Protein AF-A0A2I0TLY6-F1 (afdb_monomer_lite)

Organism: NCBI:txid1758121

Structure (mmCIF, N/CA/C/O backbone):
data_AF-A0A2I0TLY6-F1
#
_entry.id   AF-A0A2I0TLY6-F1
#
loop_
_atom_site.group_PDB
_atom_site.id
_atom_site.type_symbol
_atom_site.label_atom_id
_atom_site.label_alt_id
_atom_site.label_comp_id
_atom_site.label_asym_id
_atom_site.label_entity_id
_atom_site.label_seq_id
_atom_site.pdbx_PDB_ins_code
_atom_site.Cartn_x
_atom_site.Cartn_y
_atom_site.Cartn_z
_atom_site.occupancy
_atom_site.B_iso_or_equiv
_atom_site.auth_seq_id
_atom_site.auth_comp_id
_atom_site.auth_asym_id
_atom_site.auth_atom_id
_atom_site.pdbx_PDB_model_num
ATOM 1 N N . MET A 1 1 ? -3.906 -12.932 -15.734 1.00 25.19 1 MET A N 1
ATOM 2 C CA . MET A 1 1 ? -3.020 -13.910 -15.072 1.00 25.19 1 MET A CA 1
ATOM 3 C C . MET A 1 1 ? -2.108 -14.457 -16.145 1.00 25.19 1 MET A C 1
ATOM 5 O O . MET A 1 1 ? -2.622 -15.084 -17.061 1.00 25.19 1 MET A O 1
ATOM 9 N N . VAL A 1 2 ? -0.814 -14.147 -16.081 1.00 23.55 2 VAL A N 1
ATOM 10 C CA . VAL A 1 2 ? 0.202 -14.685 -16.994 1.00 23.55 2 VAL A CA 1
ATOM 11 C C . VAL A 1 2 ? 1.411 -15.055 -16.158 1.00 23.55 2 VAL A C 1
ATOM 13 O O . VAL A 1 2 ? 1.939 -14.228 -15.420 1.00 23.55 2 VAL A O 1
ATOM 16 N N . LEU A 1 3 ? 1.760 -16.335 -16.232 1.00 21.44 3 LEU A N 1
ATOM 17 C CA . LEU A 1 3 ? 2.986 -16.911 -15.708 1.00 21.44 3 LEU A CA 1
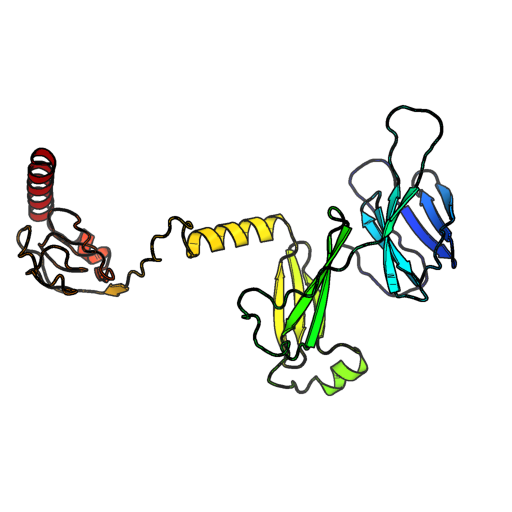ATOM 18 C C . LEU A 1 3 ? 4.148 -16.396 -16.562 1.00 21.44 3 LEU A C 1
ATOM 20 O O . LEU A 1 3 ? 4.177 -16.639 -17.765 1.00 21.44 3 LEU A O 1
ATOM 24 N N . PHE A 1 4 ? 5.088 -15.688 -15.942 1.00 26.31 4 PHE A N 1
ATOM 25 C CA . PHE A 1 4 ? 6.388 -15.406 -16.540 1.00 26.31 4 PHE A CA 1
ATOM 26 C C . PHE A 1 4 ? 7.275 -16.625 -16.260 1.00 26.31 4 PHE A C 1
ATOM 28 O O . PHE A 1 4 ? 7.684 -16.846 -15.124 1.00 26.31 4 PHE A O 1
ATOM 35 N N . ALA A 1 5 ? 7.501 -17.455 -17.278 1.00 22.02 5 ALA A N 1
ATOM 36 C CA . ALA A 1 5 ? 8.549 -18.466 -17.272 1.00 22.02 5 ALA A CA 1
ATOM 37 C C . ALA A 1 5 ? 9.662 -17.982 -18.206 1.00 22.02 5 ALA A C 1
ATOM 39 O O . ALA A 1 5 ? 9.400 -17.679 -19.370 1.00 22.02 5 ALA A O 1
ATOM 40 N N . ASP A 1 6 ? 10.882 -17.898 -17.680 1.00 28.22 6 ASP A N 1
ATOM 41 C CA . ASP A 1 6 ? 12.103 -17.622 -18.434 1.00 28.22 6 ASP A CA 1
ATOM 42 C C . ASP A 1 6 ? 12.336 -18.713 -19.487 1.00 28.22 6 ASP A C 1
ATOM 44 O O . ASP A 1 6 ? 12.930 -19.751 -19.211 1.00 28.22 6 ASP A O 1
ATOM 48 N N . PHE A 1 7 ? 11.864 -18.482 -20.710 1.00 22.09 7 PHE A N 1
ATOM 49 C CA . PHE A 1 7 ? 12.329 -19.165 -21.914 1.00 22.09 7 PHE A CA 1
ATOM 50 C C . PHE A 1 7 ? 12.247 -18.190 -23.097 1.00 22.09 7 PHE A C 1
ATOM 52 O O . PHE A 1 7 ? 11.168 -17.765 -23.488 1.00 22.09 7 PHE A O 1
ATOM 59 N N . CYS A 1 8 ? 13.412 -17.827 -23.644 1.00 28.22 8 CYS A N 1
ATOM 60 C CA . CYS A 1 8 ? 13.634 -17.212 -24.960 1.00 28.22 8 CYS A CA 1
ATOM 61 C C . CYS A 1 8 ? 12.464 -16.421 -25.601 1.00 28.22 8 CYS A C 1
ATOM 63 O O . CYS A 1 8 ? 11.659 -16.956 -26.358 1.00 28.22 8 CYS A O 1
ATOM 65 N N . SER A 1 9 ? 12.509 -15.096 -25.435 1.00 35.97 9 SER A N 1
ATOM 66 C CA . SER A 1 9 ? 12.225 -14.079 -26.470 1.00 35.97 9 SER A CA 1
ATOM 67 C C . SER A 1 9 ? 10.848 -14.019 -27.158 1.00 35.97 9 SER A C 1
ATOM 69 O O . SER A 1 9 ? 10.736 -13.285 -28.141 1.00 35.97 9 SER A O 1
ATOM 71 N N . TYR A 1 10 ? 9.809 -14.705 -26.679 1.00 35.56 10 TYR A N 1
ATOM 72 C CA . TYR A 1 10 ? 8.446 -14.551 -27.207 1.00 35.56 10 TYR A CA 1
ATOM 73 C C . TYR A 1 10 ? 7.421 -14.415 -26.079 1.00 35.56 10 TYR A C 1
ATOM 75 O O . TYR A 1 10 ? 7.045 -15.388 -25.432 1.00 35.56 10 TYR A O 1
ATOM 83 N N . TRP A 1 11 ? 6.926 -13.193 -25.877 1.00 44.28 11 TRP A N 1
ATOM 84 C CA . TRP A 1 11 ? 5.754 -12.928 -25.045 1.00 44.28 11 TRP A CA 1
ATOM 85 C C . TRP A 1 11 ? 4.499 -13.110 -25.902 1.00 44.28 11 TRP A C 1
ATOM 87 O O . TRP A 1 11 ? 4.276 -12.332 -26.824 1.00 44.28 11 TRP A O 1
ATOM 97 N N . MET A 1 12 ? 3.686 -14.130 -25.628 1.00 35.72 12 MET A N 1
ATOM 98 C CA . MET A 1 12 ? 2.367 -14.295 -26.249 1.00 35.72 12 MET A CA 1
ATOM 99 C C . MET A 1 12 ? 1.302 -14.100 -25.169 1.00 35.72 12 MET A C 1
ATOM 101 O O . MET A 1 12 ? 1.245 -14.870 -24.210 1.00 35.72 12 MET A O 1
ATOM 105 N N . LEU A 1 13 ? 0.466 -13.067 -25.304 1.00 42.03 13 LEU A N 1
ATOM 106 C CA . LEU A 1 13 ? -0.612 -12.777 -24.359 1.00 42.03 13 LEU A CA 1
ATOM 107 C C . LEU A 1 13 ? -1.966 -12.728 -25.068 1.00 42.03 13 LEU A C 1
ATOM 109 O O . LEU A 1 13 ? -2.168 -11.964 -26.005 1.00 42.03 13 LEU A O 1
ATOM 113 N N . ARG A 1 14 ? -2.911 -13.537 -24.582 1.00 33.66 14 ARG A N 1
ATOM 114 C CA . ARG A 1 14 ? -4.327 -13.484 -24.962 1.00 33.66 14 ARG A CA 1
ATOM 115 C C . ARG A 1 14 ? -4.994 -12.339 -24.183 1.00 33.66 14 ARG A C 1
ATOM 117 O O . ARG A 1 14 ? -5.185 -12.478 -22.974 1.00 33.66 14 ARG A O 1
ATOM 124 N N . SER A 1 15 ? -5.356 -11.240 -24.850 1.00 33.16 15 SER A N 1
ATOM 125 C CA . SER A 1 15 ? -6.365 -10.299 -24.334 1.00 33.16 15 SER A CA 1
ATOM 126 C C . SER A 1 15 ? -7.756 -10.799 -24.731 1.00 33.16 15 SER A C 1
ATOM 128 O O . SER A 1 15 ? -7.952 -11.280 -25.844 1.00 33.16 15 SER A O 1
ATOM 130 N N . LEU A 1 16 ? -8.704 -10.747 -23.793 1.00 29.34 16 LEU A N 1
ATOM 131 C CA . LEU A 1 16 ? -10.102 -11.164 -23.967 1.00 29.34 16 LEU A CA 1
ATOM 132 C C . LEU A 1 16 ? -11.069 -9.970 -23.890 1.00 29.34 16 LEU A C 1
ATOM 134 O O . LEU A 1 16 ? -12.249 -10.155 -23.614 1.00 29.34 16 LEU A O 1
ATOM 138 N N . LEU A 1 17 ? -10.579 -8.751 -24.116 1.00 27.64 17 LEU A N 1
ATOM 139 C CA . LEU A 1 17 ? -11.392 -7.541 -24.215 1.00 27.64 17 LEU A CA 1
ATOM 140 C C . LEU A 1 17 ? -10.732 -6.582 -25.209 1.00 27.64 17 LEU A C 1
ATOM 142 O O . LEU A 1 17 ? -9.575 -6.226 -25.008 1.00 27.64 17 LEU A O 1
ATOM 146 N N . GLY A 1 18 ? -11.490 -6.159 -26.221 1.00 32.59 18 GLY A N 1
ATOM 147 C CA . GLY A 1 18 ? -11.119 -5.079 -27.135 1.00 32.59 18 GLY A CA 1
ATOM 148 C C . GLY A 1 18 ? -10.416 -5.560 -28.397 1.00 32.59 18 GLY A C 1
ATOM 149 O O . GLY A 1 18 ? -9.425 -6.279 -28.340 1.00 32.59 18 GLY A O 1
ATOM 150 N N . GLU A 1 19 ? -10.986 -5.197 -29.538 1.00 41.34 19 GLU A N 1
ATOM 151 C CA . GLU A 1 19 ? -10.378 -5.349 -30.852 1.00 41.34 19 GLU A CA 1
ATOM 152 C C . GLU A 1 19 ? -9.100 -4.497 -30.923 1.00 41.34 19 GLU A C 1
ATOM 154 O O . GLU A 1 19 ? -9.080 -3.386 -30.401 1.00 41.34 19 GLU A O 1
ATOM 159 N N . HIS A 1 20 ? -8.087 -5.035 -31.609 1.00 41.66 20 HIS A N 1
ATOM 160 C CA . HIS A 1 20 ? -6.748 -4.486 -31.868 1.00 41.66 20 HIS A CA 1
ATOM 161 C C . HIS A 1 20 ? -5.666 -4.829 -30.819 1.00 41.66 20 HIS A C 1
ATOM 163 O O . HIS A 1 20 ? -5.788 -4.583 -29.630 1.00 41.66 20 HIS A O 1
ATOM 169 N N . LEU A 1 21 ? -4.562 -5.415 -31.304 1.00 42.41 21 LEU A N 1
ATOM 170 C CA . LEU A 1 21 ? -3.285 -5.633 -30.603 1.00 42.41 21 LEU A CA 1
ATOM 171 C C . LEU A 1 21 ? -3.205 -6.782 -29.576 1.00 42.41 21 LEU A C 1
ATOM 173 O O . LEU A 1 21 ? -2.838 -6.623 -28.411 1.00 42.41 21 LEU A O 1
ATOM 177 N N . GLY A 1 22 ? -3.346 -8.015 -30.069 1.00 44.06 22 GLY A N 1
ATOM 178 C CA . GLY A 1 22 ? -2.571 -9.130 -29.513 1.00 44.06 22 GLY A CA 1
ATOM 179 C C . GLY A 1 22 ? -1.108 -8.994 -29.946 1.00 44.06 22 GLY A C 1
ATOM 180 O O . GLY A 1 22 ? -0.759 -9.457 -31.025 1.00 44.06 22 GLY A O 1
ATOM 181 N N . GLY A 1 23 ? -0.272 -8.310 -29.159 1.00 51.69 23 GLY A N 1
ATOM 182 C CA . GLY A 1 23 ? 1.110 -7.978 -29.528 1.00 51.69 23 GLY A CA 1
ATOM 183 C C . GLY A 1 23 ? 2.163 -8.948 -28.979 1.00 51.69 23 GLY A C 1
ATOM 184 O O . GLY A 1 23 ? 2.273 -9.080 -27.761 1.00 51.69 23 GLY A O 1
ATOM 185 N N . ALA A 1 24 ? 2.991 -9.569 -29.830 1.00 51.28 24 ALA A N 1
ATOM 186 C CA . ALA A 1 24 ? 4.242 -10.208 -29.386 1.00 51.28 24 ALA A CA 1
ATOM 187 C C . ALA A 1 24 ? 5.433 -9.282 -29.664 1.00 51.28 24 ALA A C 1
ATOM 189 O O . ALA A 1 24 ? 5.608 -8.822 -30.791 1.00 51.28 24 ALA A O 1
ATOM 190 N N . ALA A 1 25 ? 6.248 -9.001 -28.644 1.00 58.34 25 ALA A N 1
ATOM 191 C CA . ALA A 1 25 ? 7.367 -8.069 -28.739 1.00 58.34 25 ALA A CA 1
ATOM 192 C C . ALA A 1 25 ? 8.722 -8.790 -28.655 1.00 58.34 25 ALA A C 1
ATOM 194 O O . ALA A 1 25 ? 8.956 -9.555 -27.717 1.00 58.34 25 ALA A O 1
ATOM 195 N N . ARG A 1 26 ? 9.625 -8.524 -29.609 1.00 65.00 26 ARG A N 1
ATOM 196 C CA . ARG A 1 26 ? 11.014 -9.009 -29.591 1.00 65.00 26 ARG A CA 1
ATOM 197 C C . ARG A 1 26 ? 11.997 -7.847 -29.606 1.00 65.00 26 ARG A C 1
ATOM 199 O O . ARG A 1 26 ? 11.934 -6.966 -30.460 1.00 65.00 26 ARG A O 1
ATOM 206 N N . GLU A 1 27 ? 12.948 -7.904 -28.688 1.00 66.25 27 GLU A N 1
ATOM 207 C CA . GLU A 1 27 ? 14.044 -6.952 -28.578 1.00 66.25 27 GLU A CA 1
ATOM 208 C C . GLU A 1 27 ? 15.208 -7.312 -29.514 1.00 66.25 27 GLU A C 1
ATOM 210 O O . GLU A 1 27 ? 15.633 -8.469 -29.606 1.00 66.25 27 GLU A O 1
ATOM 215 N N . ARG A 1 28 ? 15.760 -6.304 -30.196 1.00 66.75 28 ARG A N 1
ATOM 216 C CA . ARG A 1 28 ? 17.011 -6.403 -30.957 1.00 66.75 28 ARG A CA 1
ATOM 217 C C . ARG A 1 28 ? 17.816 -5.126 -30.749 1.00 66.75 28 ARG A C 1
ATOM 219 O O . ARG A 1 28 ? 17.494 -4.151 -31.407 1.00 66.75 28 ARG A O 1
ATOM 226 N N . ARG A 1 29 ? 18.855 -5.133 -29.898 1.00 76.50 29 ARG A N 1
ATOM 227 C CA . ARG A 1 29 ? 19.755 -3.991 -29.586 1.00 76.50 29 ARG A CA 1
ATOM 228 C C . ARG A 1 29 ? 19.049 -2.625 -29.573 1.00 76.50 29 ARG A C 1
ATOM 230 O O . ARG A 1 29 ? 18.641 -2.197 -28.515 1.00 76.50 29 ARG A O 1
ATOM 237 N N . ASN A 1 30 ? 18.860 -1.967 -30.713 1.00 85.12 30 ASN A N 1
ATOM 238 C CA . ASN A 1 30 ? 18.223 -0.655 -30.862 1.00 85.12 30 ASN A CA 1
ATOM 239 C C . ASN A 1 30 ? 16.827 -0.667 -31.526 1.00 85.12 30 ASN A C 1
ATOM 241 O O . ASN A 1 30 ? 16.404 0.329 -32.108 1.00 85.12 30 ASN A O 1
ATOM 245 N N . SER A 1 31 ? 16.119 -1.792 -31.531 1.00 81.75 31 SER A N 1
ATOM 246 C CA . SER A 1 31 ? 14.831 -1.934 -32.212 1.00 81.75 31 SER A CA 1
ATOM 247 C C . SER A 1 31 ? 13.882 -2.846 -31.447 1.00 81.75 31 SER A C 1
ATOM 249 O O . SER A 1 31 ? 14.297 -3.828 -30.821 1.00 81.75 31 SER A O 1
ATOM 251 N N . LEU A 1 32 ? 12.599 -2.509 -31.527 1.00 83.44 32 LEU A N 1
ATOM 252 C CA . LEU A 1 32 ? 11.494 -3.286 -30.992 1.00 83.44 32 LEU A CA 1
ATOM 253 C C . LEU A 1 32 ? 10.656 -3.817 -32.151 1.00 83.44 32 LEU A C 1
ATOM 255 O O . LEU A 1 32 ? 10.132 -3.044 -32.948 1.00 83.44 32 LEU A O 1
ATOM 259 N N . ILE A 1 33 ? 10.526 -5.135 -32.245 1.00 79.81 33 ILE A N 1
ATOM 260 C CA . ILE A 1 33 ? 9.662 -5.781 -33.234 1.00 79.81 33 ILE A CA 1
ATOM 261 C C . ILE A 1 33 ? 8.338 -6.094 -32.549 1.00 79.81 33 ILE A C 1
ATOM 263 O O . ILE A 1 33 ? 8.341 -6.836 -31.571 1.00 79.81 33 ILE A O 1
ATOM 267 N N . VAL A 1 34 ? 7.237 -5.548 -33.058 1.00 77.56 34 VAL A N 1
ATOM 268 C CA . VAL A 1 34 ? 5.871 -5.777 -32.575 1.00 77.56 34 VAL A CA 1
ATOM 269 C C . VAL A 1 34 ? 5.113 -6.576 -33.628 1.00 77.56 34 VAL A C 1
ATOM 271 O O . VAL A 1 34 ? 4.984 -6.139 -34.768 1.00 77.56 34 VAL A O 1
ATOM 274 N N . LEU A 1 35 ? 4.633 -7.759 -33.261 1.00 70.88 35 LEU A N 1
ATOM 275 C CA . LEU A 1 35 ? 3.770 -8.593 -34.094 1.00 70.88 35 LEU A CA 1
ATOM 276 C C . LEU A 1 35 ? 2.311 -8.302 -33.755 1.00 70.88 35 LEU A C 1
ATOM 278 O O . LEU A 1 35 ? 1.907 -8.577 -32.629 1.00 70.88 35 LEU A O 1
ATOM 282 N N . ASP A 1 36 ? 1.534 -7.828 -34.722 1.00 69.31 36 ASP A N 1
ATOM 283 C CA . ASP A 1 36 ? 0.078 -7.866 -34.666 1.00 69.31 36 ASP A CA 1
ATOM 284 C C . ASP A 1 36 ? -0.390 -9.289 -34.993 1.00 69.31 36 ASP A C 1
ATOM 286 O O . ASP A 1 36 ? -0.300 -9.758 -36.130 1.00 69.31 36 ASP A O 1
ATOM 290 N N . VAL A 1 37 ? -0.848 -10.015 -33.974 1.00 65.88 37 VAL A N 1
ATOM 291 C CA . VAL A 1 37 ? -1.312 -11.400 -34.130 1.00 65.88 37 VAL A CA 1
ATOM 292 C C . VAL A 1 37 ? -2.671 -11.479 -34.840 1.00 65.88 37 VAL A C 1
ATOM 294 O O . VAL A 1 37 ? -2.980 -12.524 -35.410 1.00 65.88 37 VAL A O 1
ATOM 297 N N . LEU A 1 38 ? -3.479 -10.414 -34.825 1.00 65.19 38 LEU A N 1
ATOM 298 C CA . LEU A 1 38 ? -4.786 -10.392 -35.488 1.00 65.19 38 LEU A CA 1
ATOM 299 C C . LEU A 1 38 ? -4.629 -10.194 -36.997 1.00 65.19 38 LEU A C 1
ATOM 301 O O . LEU A 1 38 ? -5.265 -10.899 -37.777 1.00 65.19 38 LEU A O 1
ATOM 305 N N . GLU A 1 39 ? -3.750 -9.277 -37.399 1.00 69.62 39 GLU A N 1
ATOM 306 C CA . GLU A 1 39 ? -3.489 -8.975 -38.812 1.00 69.62 39 GLU A CA 1
ATOM 307 C C . GLU A 1 39 ? -2.361 -9.823 -39.416 1.00 69.62 39 GLU A C 1
ATOM 309 O O . GLU A 1 39 ? -2.174 -9.851 -40.633 1.00 69.62 39 GLU A O 1
ATOM 314 N N . GLY A 1 40 ? -1.588 -10.521 -38.578 1.00 72.44 40 GLY A N 1
ATOM 315 C CA . GLY A 1 40 ? -0.419 -11.291 -39.002 1.00 72.44 40 GLY A CA 1
ATOM 316 C C . GLY A 1 40 ? 0.737 -10.418 -39.502 1.00 72.44 40 GLY A C 1
ATOM 317 O O . GLY A 1 40 ? 1.607 -10.913 -40.221 1.00 72.44 40 GLY A O 1
ATOM 318 N N . GLN A 1 41 ? 0.755 -9.130 -39.147 1.00 71.56 41 GLN A N 1
ATOM 319 C CA . GLN A 1 41 ? 1.770 -8.170 -39.581 1.00 71.56 41 GLN A CA 1
ATOM 320 C C . GLN A 1 41 ? 2.823 -7.925 -38.502 1.00 71.56 41 GLN A C 1
ATOM 322 O O . GLN A 1 41 ? 2.542 -7.935 -37.308 1.00 71.56 41 GLN A O 1
ATOM 327 N N . THR A 1 42 ? 4.061 -7.665 -38.919 1.00 73.19 42 THR A N 1
ATOM 328 C CA . THR A 1 42 ? 5.146 -7.274 -38.012 1.00 73.19 42 THR A CA 1
ATOM 329 C C . THR A 1 42 ? 5.584 -5.847 -38.286 1.00 73.19 42 THR A C 1
ATOM 331 O O . THR A 1 42 ? 6.016 -5.536 -39.396 1.00 73.19 42 THR A O 1
ATOM 334 N N . HIS A 1 43 ? 5.585 -5.017 -37.253 1.00 74.81 43 HIS A N 1
ATOM 335 C CA . HIS A 1 43 ? 6.118 -3.663 -37.284 1.00 74.81 43 HIS A CA 1
ATOM 336 C C . HIS A 1 43 ? 7.464 -3.623 -36.563 1.00 74.81 43 HIS A C 1
ATOM 338 O O . HIS A 1 43 ? 7.641 -4.237 -35.513 1.00 74.81 43 HIS A O 1
ATOM 344 N N . THR A 1 44 ? 8.430 -2.898 -37.122 1.00 80.94 44 THR A N 1
ATOM 345 C CA . THR A 1 44 ? 9.721 -2.658 -36.468 1.00 80.94 44 THR A CA 1
ATOM 346 C C . THR A 1 44 ? 9.810 -1.193 -36.078 1.00 80.94 44 THR A C 1
ATOM 348 O O . THR A 1 44 ? 9.730 -0.315 -36.931 1.00 80.94 44 THR A O 1
ATOM 351 N N . ILE A 1 45 ? 9.992 -0.939 -34.787 1.00 83.12 45 ILE A N 1
ATOM 352 C CA . ILE A 1 45 ? 10.174 0.391 -34.218 1.00 83.12 45 ILE A CA 1
ATOM 353 C C . ILE A 1 45 ? 11.664 0.564 -33.934 1.00 83.12 45 ILE A C 1
ATOM 355 O O . ILE A 1 45 ? 12.226 -0.115 -33.072 1.00 83.12 45 ILE A O 1
ATOM 359 N N . SER A 1 46 ? 12.310 1.469 -34.664 1.00 85.12 46 SER A N 1
ATOM 360 C CA . SER A 1 46 ? 13.694 1.868 -34.396 1.00 85.12 46 SER A CA 1
ATOM 361 C C . SER A 1 46 ? 13.741 2.798 -33.188 1.00 85.12 46 SER A C 1
ATOM 363 O O . SER A 1 46 ? 12.976 3.758 -33.110 1.00 85.12 46 SER A O 1
ATOM 365 N N . LEU A 1 47 ? 14.646 2.527 -32.252 1.00 88.00 47 LEU A N 1
ATOM 366 C CA . LEU A 1 47 ? 14.778 3.266 -31.003 1.00 88.00 47 LEU A CA 1
ATOM 367 C C . LEU A 1 47 ? 16.143 3.965 -30.926 1.00 88.00 47 LEU A C 1
ATOM 369 O O . LEU A 1 47 ? 17.145 3.421 -31.393 1.00 88.00 47 LEU A O 1
ATOM 373 N N . PRO A 1 48 ? 16.210 5.152 -30.299 1.00 89.69 48 PRO A N 1
ATOM 374 C CA . PRO A 1 48 ? 17.466 5.873 -30.093 1.00 89.69 48 PRO A CA 1
ATOM 375 C C . PRO A 1 48 ? 18.320 5.294 -28.951 1.00 89.69 48 PRO A C 1
ATOM 377 O O . PRO A 1 48 ? 19.378 5.840 -28.657 1.00 89.69 48 PRO A O 1
ATOM 380 N N . ILE A 1 49 ? 17.860 4.224 -28.296 1.00 88.75 49 ILE A N 1
ATOM 381 C CA . ILE A 1 49 ? 18.497 3.595 -27.133 1.00 88.75 49 ILE A CA 1
ATOM 382 C C . ILE A 1 49 ? 18.786 2.121 -27.408 1.00 88.75 49 ILE A C 1
ATOM 384 O O . ILE A 1 49 ? 18.063 1.472 -28.168 1.00 88.75 49 ILE A O 1
ATOM 388 N N . ASN A 1 50 ? 19.812 1.585 -26.746 1.00 89.62 50 ASN A N 1
ATOM 389 C CA . ASN A 1 50 ? 20.076 0.150 -26.737 1.00 89.62 50 ASN A CA 1
ATOM 390 C C . ASN A 1 50 ? 19.302 -0.504 -25.595 1.00 89.62 50 ASN A C 1
ATOM 392 O O . ASN A 1 50 ? 19.556 -0.228 -24.427 1.00 89.62 50 ASN A O 1
ATOM 396 N N . LEU A 1 51 ? 18.368 -1.373 -25.937 1.00 87.69 51 LEU A N 1
ATOM 397 C CA . LEU A 1 51 ? 17.539 -2.107 -25.004 1.00 87.69 51 LEU A CA 1
ATOM 398 C C . LEU A 1 51 ? 18.346 -3.176 -24.251 1.00 87.69 51 LEU A C 1
ATOM 400 O O . LEU A 1 51 ? 19.306 -3.751 -24.773 1.00 87.69 51 LEU A O 1
ATOM 404 N N . LYS A 1 52 ? 17.949 -3.360 -22.992 1.00 87.62 52 LYS A N 1
ATOM 405 C CA . LYS A 1 52 ? 18.295 -4.467 -22.093 1.00 87.62 52 LYS A CA 1
ATOM 406 C C . LYS A 1 52 ? 17.116 -5.417 -21.915 1.00 87.62 52 LYS A C 1
ATOM 408 O O . LYS A 1 52 ? 17.293 -6.626 -21.783 1.00 87.62 52 LYS A O 1
ATOM 413 N N . SER A 1 53 ? 15.939 -4.819 -21.734 1.00 86.88 53 SER A N 1
ATOM 414 C CA . SER A 1 53 ? 14.679 -5.506 -21.503 1.00 86.88 53 SER A CA 1
ATOM 415 C C . SER A 1 53 ? 13.496 -4.614 -21.873 1.00 86.88 53 SER A C 1
ATOM 417 O O . SER A 1 53 ? 13.578 -3.379 -21.873 1.00 86.88 53 SER A O 1
ATOM 419 N N . VAL A 1 54 ? 12.374 -5.266 -22.176 1.00 85.69 54 VAL A N 1
ATOM 420 C CA . VAL A 1 54 ? 11.112 -4.637 -22.572 1.00 85.69 54 VAL A CA 1
ATOM 421 C C . VAL A 1 54 ? 9.956 -5.312 -21.847 1.00 85.69 54 VAL A C 1
ATOM 423 O O . VAL A 1 54 ? 9.852 -6.538 -21.850 1.00 85.69 54 VAL A O 1
ATOM 426 N N . PHE A 1 55 ? 9.060 -4.510 -21.274 1.00 84.81 55 PHE A N 1
ATOM 427 C CA . PHE A 1 55 ? 7.858 -4.967 -20.583 1.00 84.81 55 PHE A CA 1
ATOM 428 C C . PHE A 1 55 ? 6.620 -4.315 -21.200 1.00 84.81 55 PHE A C 1
ATOM 430 O O . PHE A 1 55 ? 6.550 -3.094 -21.329 1.00 84.81 55 PHE A O 1
ATOM 437 N N . LEU A 1 56 ? 5.623 -5.121 -21.565 1.00 82.06 56 LEU A N 1
ATOM 438 C CA . LEU A 1 56 ? 4.311 -4.613 -21.960 1.00 82.06 56 LEU A CA 1
ATOM 439 C C . LEU A 1 56 ? 3.575 -4.142 -20.701 1.00 82.06 56 LEU A C 1
ATOM 441 O O . LEU A 1 56 ? 3.267 -4.952 -19.827 1.00 82.06 56 LEU A O 1
ATOM 445 N N . ALA A 1 57 ? 3.333 -2.839 -20.599 1.00 79.88 57 ALA A N 1
ATOM 446 C CA . ALA A 1 57 ? 2.757 -2.218 -19.410 1.00 79.88 57 ALA A CA 1
ATOM 447 C C . ALA A 1 57 ? 1.252 -1.938 -19.577 1.00 79.88 57 ALA A C 1
ATOM 449 O O . ALA A 1 57 ? 0.491 -2.027 -18.616 1.00 79.88 57 ALA A O 1
ATOM 450 N N . ALA A 1 58 ? 0.829 -1.637 -20.806 1.00 77.00 58 ALA A N 1
ATOM 451 C CA . ALA A 1 58 ? -0.560 -1.546 -21.245 1.00 77.00 58 ALA A CA 1
ATOM 452 C C . ALA A 1 58 ? -0.639 -1.886 -22.744 1.00 77.00 58 ALA A C 1
ATOM 454 O O . ALA A 1 58 ? 0.392 -2.105 -23.374 1.00 77.00 58 ALA A O 1
ATOM 455 N N . GLU A 1 59 ? -1.843 -1.911 -23.312 1.00 74.12 59 GLU A N 1
ATOM 456 C CA . GLU A 1 59 ? -2.089 -2.196 -24.737 1.00 74.12 59 GLU A CA 1
ATOM 457 C C . GLU A 1 59 ? -1.247 -1.317 -25.681 1.00 74.12 59 GLU A C 1
ATOM 459 O O . GLU A 1 59 ? -0.657 -1.809 -26.639 1.00 74.12 59 GLU A O 1
ATOM 464 N N . ASP A 1 60 ? -1.117 -0.031 -25.354 1.00 77.62 60 ASP A N 1
ATOM 465 C CA . ASP A 1 60 ? -0.428 0.990 -26.144 1.00 77.62 60 ASP A CA 1
ATOM 466 C C . ASP A 1 60 ? 0.892 1.470 -25.512 1.00 77.62 60 ASP A C 1
ATOM 468 O O . ASP A 1 60 ? 1.482 2.452 -25.979 1.00 77.62 60 ASP A O 1
ATOM 472 N N . ARG A 1 61 ? 1.358 0.819 -24.431 1.00 85.25 61 ARG A N 1
ATOM 473 C CA . ARG A 1 61 ? 2.506 1.285 -23.633 1.00 85.25 61 ARG A CA 1
ATOM 474 C C . ARG A 1 61 ? 3.498 0.180 -23.299 1.00 85.25 61 ARG A C 1
ATOM 476 O O . ARG A 1 61 ? 3.151 -0.826 -22.678 1.00 85.25 61 ARG A O 1
ATOM 483 N N . TRP A 1 62 ? 4.769 0.447 -23.577 1.00 88.00 62 TRP A N 1
ATOM 484 C CA . TRP A 1 62 ? 5.892 -0.424 -23.238 1.00 88.00 62 TRP A CA 1
ATOM 485 C C . TRP A 1 62 ? 6.872 0.288 -22.312 1.00 88.00 62 TRP A C 1
ATOM 487 O O . TRP A 1 62 ? 7.293 1.413 -22.580 1.00 88.00 62 TRP A O 1
ATOM 497 N N . LEU A 1 63 ? 7.268 -0.388 -21.240 1.00 89.38 63 LEU A N 1
ATOM 498 C CA . LEU A 1 63 ? 8.370 0.021 -20.382 1.00 89.38 63 LEU A CA 1
ATOM 499 C C . LEU A 1 63 ? 9.668 -0.582 -20.929 1.00 89.38 63 LEU A C 1
ATOM 501 O O . LEU A 1 63 ? 9.792 -1.798 -21.061 1.00 89.38 63 LEU A O 1
ATOM 505 N N . LEU A 1 64 ? 10.628 0.274 -21.251 1.00 90.62 64 LEU A N 1
ATOM 506 C CA . LEU A 1 64 ? 11.914 -0.076 -21.841 1.00 90.62 64 LEU A CA 1
ATOM 507 C C . LEU A 1 64 ? 13.029 0.202 -20.835 1.00 90.62 64 LEU A C 1
ATOM 509 O O . LEU A 1 64 ? 13.031 1.256 -20.199 1.00 90.62 64 LEU A O 1
ATOM 513 N N . VAL A 1 65 ? 13.992 -0.709 -20.720 1.00 90.56 65 VAL A N 1
ATOM 514 C CA . VAL A 1 65 ? 15.202 -0.519 -19.908 1.00 90.56 65 VAL A CA 1
ATOM 515 C C . VAL A 1 65 ? 16.406 -0.452 -20.833 1.00 90.56 65 VAL A C 1
ATOM 517 O O . VAL A 1 65 ? 16.601 -1.337 -21.662 1.00 90.56 65 VAL A O 1
ATOM 520 N N . GLU A 1 66 ? 17.215 0.595 -20.698 1.00 91.19 66 GLU A N 1
ATOM 521 C CA . GLU A 1 66 ? 18.446 0.768 -21.468 1.00 91.19 66 GLU A CA 1
ATOM 522 C C . GLU A 1 66 ? 19.597 -0.091 -20.910 1.00 91.19 66 GLU A C 1
ATOM 524 O O . GLU A 1 66 ? 19.772 -0.211 -19.699 1.00 91.19 66 GLU A O 1
ATOM 529 N N . ASN A 1 67 ? 20.413 -0.670 -21.792 1.00 88.19 67 ASN A N 1
ATOM 530 C CA . ASN A 1 67 ? 21.477 -1.620 -21.451 1.00 88.19 67 ASN A CA 1
ATOM 531 C C . ASN A 1 67 ? 22.637 -1.015 -20.658 1.00 88.19 67 ASN A C 1
ATOM 533 O O . ASN A 1 67 ? 23.107 -1.625 -19.702 1.00 88.19 67 ASN A O 1
ATOM 537 N N . GLU A 1 68 ? 23.103 0.174 -21.036 1.00 88.31 68 GLU A N 1
ATOM 538 C CA . GLU A 1 68 ? 24.315 0.752 -20.442 1.00 88.31 68 GLU A CA 1
ATOM 539 C C . GLU A 1 68 ? 24.032 1.465 -19.120 1.00 88.31 68 GLU A C 1
ATOM 541 O O . GLU A 1 68 ? 24.795 1.344 -18.165 1.00 88.31 68 GLU A O 1
ATOM 546 N N . THR A 1 69 ? 22.919 2.192 -19.048 1.00 90.12 69 THR A N 1
ATOM 547 C CA . THR A 1 69 ? 22.616 3.069 -17.911 1.00 90.12 69 THR A CA 1
ATOM 548 C C . THR A 1 69 ? 21.550 2.502 -16.973 1.00 90.12 69 THR A C 1
ATOM 550 O O . THR A 1 69 ? 21.338 3.056 -15.898 1.00 90.12 69 TH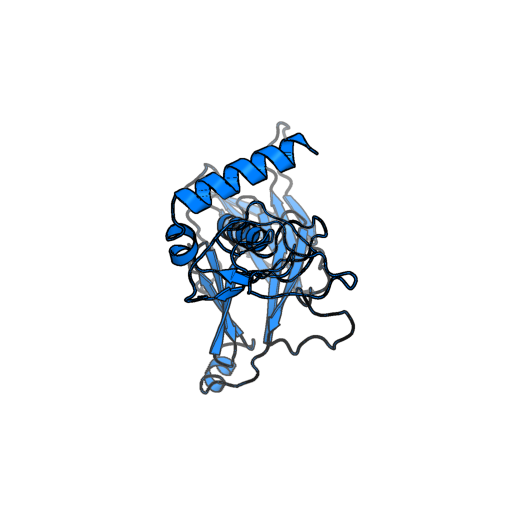R A O 1
ATOM 553 N N . ASN A 1 70 ? 20.848 1.431 -17.369 1.00 88.50 70 ASN A N 1
ATOM 554 C CA . ASN A 1 70 ? 19.610 0.953 -16.736 1.00 88.50 70 ASN A CA 1
ATOM 555 C C . ASN A 1 70 ? 18.504 2.016 -16.627 1.00 88.50 70 ASN A C 1
ATOM 557 O O . ASN A 1 70 ? 17.535 1.822 -15.889 1.00 88.50 70 ASN A O 1
ATOM 561 N N . ARG A 1 71 ? 18.602 3.126 -17.373 1.00 90.56 71 ARG A N 1
ATOM 562 C CA . ARG A 1 71 ? 17.544 4.135 -17.409 1.00 90.56 71 ARG A CA 1
ATOM 563 C C . ARG A 1 71 ? 16.288 3.554 -18.027 1.00 90.56 71 ARG A C 1
ATOM 565 O O . ARG A 1 71 ? 16.335 2.760 -18.969 1.00 90.56 71 ARG A O 1
ATOM 572 N N . LYS A 1 72 ? 15.157 3.984 -17.482 1.00 91.94 72 LYS A N 1
ATOM 573 C CA . LYS A 1 72 ? 13.843 3.482 -17.857 1.00 91.94 72 LYS A CA 1
ATOM 574 C C . LYS A 1 72 ? 13.099 4.501 -18.692 1.00 91.94 72 LYS A C 1
ATOM 576 O O . LYS A 1 72 ? 13.112 5.701 -18.402 1.00 91.94 72 LYS A O 1
ATOM 581 N N . PHE A 1 73 ? 12.439 4.000 -19.722 1.00 92.06 73 PHE A N 1
ATOM 582 C CA . PHE A 1 73 ? 11.689 4.803 -20.666 1.00 92.06 73 PHE A CA 1
ATOM 583 C C . PHE A 1 73 ? 10.304 4.207 -20.892 1.00 92.06 73 PHE A C 1
ATOM 585 O O . PHE A 1 73 ? 10.136 2.993 -20.911 1.00 92.06 73 PHE A O 1
ATOM 592 N N . LEU A 1 74 ? 9.313 5.065 -21.099 1.00 91.62 74 LEU A N 1
ATOM 593 C CA . LEU A 1 74 ? 7.969 4.681 -21.501 1.00 91.62 74 LEU A CA 1
ATOM 594 C C . LEU A 1 74 ? 7.792 4.983 -22.987 1.00 91.62 74 LEU A C 1
ATOM 596 O O . LEU A 1 74 ? 7.807 6.146 -23.389 1.00 91.62 74 LEU A O 1
ATOM 600 N N . LEU A 1 75 ? 7.619 3.941 -23.791 1.00 89.38 75 LEU A N 1
ATOM 601 C CA . LEU A 1 75 ? 7.223 4.047 -25.189 1.00 89.38 75 LEU A CA 1
ATOM 602 C C . LEU A 1 75 ? 5.699 3.977 -25.273 1.00 89.38 75 LEU A C 1
ATOM 604 O O . LEU A 1 75 ? 5.105 3.034 -24.759 1.00 89.38 75 LEU A O 1
ATOM 608 N N . THR A 1 76 ? 5.074 4.948 -25.929 1.00 87.12 76 THR A N 1
ATOM 609 C CA . THR A 1 76 ? 3.624 4.977 -26.155 1.00 87.12 76 THR A CA 1
ATOM 610 C C . THR A 1 76 ? 3.323 5.060 -27.645 1.00 87.12 76 THR A C 1
ATOM 612 O O . THR A 1 76 ? 3.852 5.953 -28.317 1.00 87.12 76 THR A O 1
ATOM 615 N N . LYS A 1 77 ? 2.457 4.184 -28.160 1.00 77.31 77 LYS A N 1
ATOM 616 C CA . LYS A 1 77 ? 1.923 4.287 -29.526 1.00 77.31 77 LYS A CA 1
ATOM 617 C C . LYS A 1 77 ? 0.592 5.036 -29.455 1.00 77.31 77 LYS A C 1
ATOM 619 O O . LYS A 1 77 ? -0.325 4.577 -28.790 1.00 77.31 77 LYS A O 1
ATOM 624 N N . ARG A 1 78 ? 0.468 6.200 -30.100 1.00 65.38 78 ARG A N 1
ATOM 625 C CA . ARG A 1 78 ? -0.834 6.886 -30.156 1.00 65.38 78 ARG A CA 1
ATOM 626 C C . ARG A 1 78 ? -1.735 6.183 -31.164 1.00 65.38 78 ARG A C 1
ATOM 628 O O . ARG A 1 78 ? -1.348 6.037 -32.320 1.00 65.38 78 ARG A O 1
ATOM 635 N N . ALA A 1 79 ? -2.926 5.787 -30.725 1.00 54.38 79 ALA A N 1
ATOM 636 C CA . ALA A 1 79 ? -3.998 5.390 -31.624 1.00 54.38 79 ALA A CA 1
ATOM 637 C C . ALA A 1 79 ? -4.639 6.636 -32.261 1.00 54.38 79 ALA A C 1
ATOM 639 O O . ALA A 1 79 ? -4.756 7.693 -31.641 1.00 54.38 79 ALA A O 1
ATOM 640 N N . HIS A 1 80 ? -4.998 6.475 -33.526 1.00 46.53 80 HIS A N 1
ATOM 641 C CA . HIS A 1 80 ? -5.534 7.440 -34.478 1.00 46.53 80 HIS A CA 1
ATOM 642 C C 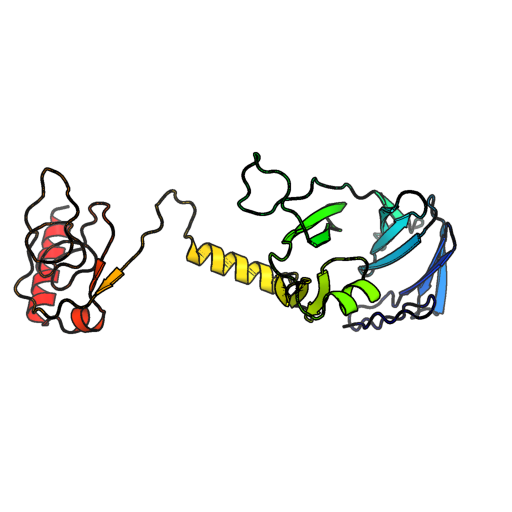. HIS A 1 80 ? -6.563 8.430 -33.879 1.00 46.53 80 HIS A C 1
ATOM 644 O O . HIS A 1 80 ? -7.655 8.036 -33.478 1.00 46.53 80 HIS A O 1
ATOM 650 N N . MET A 1 81 ? -6.260 9.731 -33.894 1.00 41.31 81 MET A N 1
ATOM 651 C CA . MET A 1 81 ? -7.285 10.779 -33.973 1.00 41.31 81 MET A CA 1
ATOM 652 C C . MET A 1 81 ? -7.080 11.494 -35.306 1.00 41.31 81 MET A C 1
ATOM 654 O O . MET A 1 81 ? -6.139 12.265 -35.447 1.00 41.31 81 MET A O 1
ATOM 658 N N . GLU A 1 82 ? -7.934 11.146 -36.271 1.00 43.50 82 GLU A N 1
ATOM 659 C CA . GLU A 1 82 ? -8.308 11.920 -37.466 1.00 43.50 82 GLU A CA 1
ATOM 660 C C . GLU A 1 82 ? -7.249 12.889 -38.031 1.00 43.50 82 GLU A C 1
ATOM 662 O O . GLU A 1 82 ? -7.446 14.100 -38.054 1.00 43.50 82 GLU A O 1
ATOM 667 N N . ALA A 1 83 ? -6.132 12.359 -38.528 1.00 43.50 83 ALA A N 1
ATOM 668 C CA . ALA A 1 83 ? -5.317 13.007 -39.553 1.00 43.50 83 ALA A CA 1
ATOM 669 C C . ALA A 1 83 ? -4.409 11.950 -40.186 1.00 43.50 83 ALA A C 1
ATOM 671 O O . ALA A 1 83 ? -3.693 11.240 -39.480 1.00 43.50 83 ALA A O 1
ATOM 672 N N . GLU A 1 84 ? -4.482 11.832 -41.509 1.00 49.72 84 GLU A N 1
ATOM 673 C CA . GLU A 1 84 ? -3.599 10.991 -42.311 1.00 49.72 84 GLU A CA 1
ATOM 674 C C . GLU A 1 84 ? -2.122 11.317 -42.009 1.00 49.72 84 GLU A C 1
ATOM 676 O O . GLU A 1 84 ? -1.744 12.477 -41.838 1.00 49.72 84 GLU A O 1
ATOM 681 N N . ASP A 1 85 ? -1.308 10.262 -41.936 1.00 42.03 85 ASP A N 1
ATOM 682 C CA . ASP A 1 85 ? 0.154 10.268 -41.832 1.00 42.03 85 ASP A CA 1
ATOM 683 C C . ASP A 1 85 ? 0.791 10.830 -40.552 1.00 42.03 85 ASP A C 1
ATOM 685 O O . ASP A 1 85 ? 1.582 11.768 -40.614 1.00 42.03 85 ASP A O 1
ATOM 689 N N . SER A 1 86 ? 0.594 10.164 -39.400 1.00 47.38 86 SER A N 1
ATOM 690 C CA . SER A 1 86 ? 1.743 9.780 -38.551 1.00 47.38 86 SER A CA 1
ATOM 691 C C . SER A 1 86 ? 1.363 8.887 -37.350 1.00 47.38 86 SER A C 1
ATOM 693 O O . SER A 1 86 ? 0.993 9.376 -36.281 1.00 47.38 86 SER A O 1
ATOM 695 N N . GLU A 1 87 ? 1.534 7.564 -37.467 1.00 56.50 87 GLU A N 1
ATOM 696 C CA . GLU A 1 87 ? 1.574 6.649 -36.309 1.00 56.50 87 GLU A CA 1
ATOM 697 C C . GLU A 1 87 ? 2.881 6.841 -35.507 1.00 56.50 87 GLU A C 1
ATOM 699 O O . GLU A 1 87 ? 3.776 5.992 -35.502 1.00 56.50 87 GLU A O 1
ATOM 704 N N . VAL A 1 88 ? 3.052 7.991 -34.848 1.00 69.75 88 VAL A N 1
ATOM 705 C CA . VAL A 1 88 ? 4.306 8.282 -34.133 1.00 69.75 88 VAL A CA 1
ATOM 706 C C . VAL A 1 88 ? 4.316 7.598 -32.776 1.00 69.75 88 VAL A C 1
ATOM 708 O O . VAL A 1 88 ? 3.487 7.866 -31.902 1.00 69.75 88 VAL A O 1
ATOM 711 N N . CYS A 1 89 ? 5.328 6.764 -32.565 1.00 80.00 89 CYS A N 1
ATOM 712 C CA . CYS A 1 89 ? 5.688 6.292 -31.238 1.00 80.00 89 CYS A CA 1
ATOM 713 C C . CYS A 1 89 ? 6.402 7.410 -30.468 1.00 80.00 89 CYS A C 1
ATOM 715 O O . CYS A 1 89 ? 7.352 8.013 -30.965 1.00 80.00 89 CYS A O 1
ATOM 717 N N . GLN A 1 90 ? 5.967 7.678 -29.240 1.00 87.94 90 GLN A N 1
ATOM 718 C CA . GLN A 1 90 ? 6.589 8.668 -28.360 1.00 87.94 90 GLN A CA 1
ATOM 719 C C . GLN A 1 90 ? 7.367 7.956 -27.258 1.00 87.94 90 GLN A C 1
ATOM 721 O O . GLN A 1 90 ? 6.834 7.062 -26.608 1.00 87.94 90 GLN A O 1
ATOM 726 N N . LEU A 1 91 ? 8.621 8.354 -27.050 1.00 90.12 91 LEU A N 1
ATOM 727 C CA . LEU A 1 91 ? 9.500 7.795 -26.026 1.00 90.12 91 LEU A CA 1
ATOM 728 C C . LEU A 1 91 ? 9.723 8.827 -24.916 1.00 90.12 91 LEU A C 1
ATOM 730 O O . LEU A 1 91 ? 10.202 9.930 -25.177 1.00 90.12 91 LEU A O 1
ATOM 734 N N . TYR A 1 92 ? 9.404 8.466 -23.677 1.00 91.75 92 TYR A N 1
ATOM 735 C CA . TYR A 1 92 ? 9.553 9.327 -22.506 1.00 91.75 92 TYR A CA 1
ATOM 736 C C . TYR A 1 92 ? 10.573 8.749 -21.537 1.00 91.75 92 TYR A C 1
ATOM 738 O O . TYR A 1 92 ? 10.437 7.602 -21.134 1.00 91.75 92 TYR A O 1
ATOM 746 N N . ALA A 1 93 ? 11.551 9.542 -21.105 1.00 92.19 93 ALA A N 1
ATOM 747 C CA . ALA A 1 93 ? 12.379 9.171 -19.961 1.00 92.19 93 ALA A CA 1
ATOM 748 C C . ALA A 1 93 ? 11.547 9.248 -18.673 1.00 92.19 93 ALA A C 1
ATOM 750 O O . ALA A 1 93 ? 10.797 10.207 -18.483 1.00 92.19 93 ALA A O 1
ATOM 751 N N . LEU A 1 94 ? 11.685 8.252 -17.801 1.00 90.75 94 LEU A N 1
ATOM 752 C CA . LEU A 1 94 ? 11.044 8.258 -16.490 1.00 90.75 94 LEU A CA 1
ATOM 753 C C . LEU A 1 94 ? 11.918 9.005 -15.480 1.00 90.75 94 LEU A C 1
ATOM 755 O O . LEU A 1 94 ? 13.139 8.840 -15.477 1.00 90.75 94 LEU A O 1
ATOM 759 N N . SER A 1 95 ? 11.303 9.832 -14.634 1.00 87.44 95 SER A N 1
ATOM 760 C CA . SER A 1 95 ? 12.016 10.530 -13.561 1.00 87.44 95 SER A CA 1
ATOM 761 C C . SER A 1 95 ? 11.912 9.759 -12.250 1.00 87.44 95 SER A C 1
ATOM 763 O O . SER A 1 95 ? 10.807 9.423 -11.818 1.00 87.44 95 SER A O 1
ATOM 765 N N . GLU A 1 96 ? 13.043 9.531 -11.596 1.00 83.88 96 GLU A N 1
ATOM 766 C CA . GLU A 1 96 ? 13.079 8.930 -10.266 1.00 83.88 96 GLU A CA 1
ATOM 767 C C . GLU A 1 96 ? 12.741 9.976 -9.205 1.00 83.88 96 GLU A C 1
ATOM 769 O O . GLU A 1 96 ? 13.336 11.054 -9.157 1.00 83.88 96 GLU A O 1
ATOM 774 N N . GLU A 1 97 ? 11.767 9.656 -8.360 1.00 78.38 97 GLU A N 1
ATOM 775 C CA . GLU A 1 97 ? 11.541 10.381 -7.120 1.00 78.38 97 GLU A CA 1
ATOM 776 C C . GLU A 1 97 ? 12.434 9.791 -6.021 1.00 78.38 97 GLU A C 1
ATOM 778 O O . GLU A 1 97 ? 12.716 8.587 -6.037 1.00 78.38 97 GLU A O 1
ATOM 783 N N . PRO A 1 98 ? 12.903 10.618 -5.067 1.00 69.44 98 PRO A N 1
ATOM 784 C CA . PRO A 1 98 ? 13.681 10.118 -3.942 1.00 69.44 98 PRO A CA 1
ATOM 785 C C . PRO A 1 98 ? 12.910 9.001 -3.232 1.00 69.44 98 PRO A C 1
ATOM 787 O O . PRO A 1 98 ? 11.690 9.084 -3.082 1.00 69.44 98 PRO A O 1
ATOM 790 N N . ALA A 1 99 ? 13.628 7.951 -2.825 1.00 62.25 99 ALA A N 1
ATOM 791 C CA . ALA A 1 99 ? 13.033 6.813 -2.137 1.00 62.25 99 ALA A CA 1
ATOM 792 C C . ALA A 1 99 ? 12.263 7.300 -0.904 1.00 62.25 99 ALA A C 1
ATOM 794 O O . ALA A 1 99 ? 12.825 7.970 -0.034 1.00 62.25 99 ALA A O 1
ATOM 795 N N . ASP A 1 100 ? 10.975 6.973 -0.850 1.00 59.00 100 ASP A N 1
ATOM 796 C CA . ASP A 1 100 ? 10.151 7.290 0.302 1.00 59.00 100 ASP A CA 1
ATOM 797 C C . ASP A 1 100 ? 10.527 6.290 1.401 1.00 59.00 100 ASP A C 1
ATOM 799 O O . ASP A 1 100 ? 10.408 5.074 1.219 1.00 59.00 100 ASP A O 1
ATOM 803 N N . MET A 1 101 ? 11.031 6.781 2.537 1.00 54.34 101 MET A N 1
ATOM 804 C CA . MET A 1 101 ? 11.347 5.912 3.678 1.00 54.34 101 MET A CA 1
ATOM 805 C C . MET A 1 101 ? 10.075 5.316 4.309 1.00 54.34 101 MET A C 1
ATOM 807 O O . MET A 1 101 ? 10.167 4.461 5.185 1.00 54.34 101 MET A O 1
ATOM 811 N N . GLY A 1 102 ? 8.889 5.701 3.829 1.00 51.56 102 GLY A N 1
ATOM 812 C CA . GLY A 1 102 ? 7.605 5.229 4.316 1.00 51.56 102 GLY A CA 1
ATOM 813 C C . GLY A 1 102 ? 7.035 6.156 5.385 1.00 51.56 102 GLY A C 1
ATOM 814 O O . GLY A 1 102 ? 7.744 6.912 6.052 1.00 51.56 102 GLY A O 1
ATOM 815 N N . PHE A 1 103 ? 5.713 6.093 5.549 1.00 42.03 103 PHE A N 1
ATOM 816 C CA . PHE A 1 103 ? 4.983 6.890 6.531 1.00 42.03 103 PHE A CA 1
ATOM 817 C C . PHE A 1 103 ? 5.495 6.616 7.957 1.00 42.03 103 PHE A C 1
ATOM 819 O O . PHE A 1 103 ? 5.326 5.516 8.480 1.00 42.03 103 PHE A O 1
ATOM 826 N N . GLY A 1 104 ? 6.079 7.638 8.596 1.00 45.56 104 GLY A N 1
ATOM 827 C CA . GLY A 1 104 ? 6.422 7.634 10.025 1.00 45.56 104 GLY A CA 1
ATOM 828 C C . GLY A 1 104 ? 7.910 7.716 10.382 1.00 45.56 104 GLY A C 1
ATOM 829 O O . GLY A 1 104 ? 8.227 7.727 11.569 1.00 45.56 104 GLY A O 1
ATOM 830 N N . LEU A 1 105 ? 8.825 7.810 9.412 1.00 39.44 105 LEU A N 1
ATOM 831 C CA . LEU A 1 105 ? 10.247 8.039 9.694 1.00 39.44 105 LEU A CA 1
ATOM 832 C C . LEU A 1 105 ? 10.578 9.528 9.555 1.00 39.44 105 LEU A C 1
ATOM 834 O O . LEU A 1 105 ? 10.637 10.081 8.460 1.00 39.44 105 LEU A O 1
ATOM 838 N N . THR A 1 106 ? 10.758 10.192 10.697 1.00 39.69 106 THR A N 1
ATOM 839 C CA . THR A 1 106 ? 11.274 11.562 10.772 1.00 39.69 106 THR A CA 1
ATOM 840 C C . THR A 1 106 ? 12.647 11.642 10.106 1.00 39.69 106 THR A C 1
ATOM 842 O O . THR A 1 106 ? 13.442 10.711 10.229 1.00 39.69 106 THR A O 1
ATOM 845 N N . THR A 1 107 ? 12.933 12.767 9.453 1.00 42.94 107 THR A N 1
ATOM 846 C CA . THR A 1 107 ? 14.094 13.073 8.590 1.00 42.94 107 THR A CA 1
ATOM 847 C C . THR A 1 107 ? 15.488 12.991 9.242 1.00 42.94 107 THR A C 1
ATOM 849 O O . THR A 1 107 ? 16.444 13.502 8.673 1.00 42.94 107 THR A O 1
ATOM 852 N N . ASP A 1 108 ? 15.621 12.354 10.406 1.00 39.84 108 ASP A N 1
ATOM 853 C CA . ASP A 1 108 ? 16.828 12.332 11.247 1.00 39.84 108 ASP A CA 1
ATOM 854 C C . ASP A 1 108 ? 17.364 10.923 11.554 1.00 39.84 108 ASP A C 1
ATOM 856 O O . ASP A 1 108 ? 18.157 10.731 12.475 1.00 39.84 108 ASP A O 1
ATOM 860 N N . VAL A 1 109 ? 16.968 9.903 10.791 1.00 40.69 109 VAL A N 1
ATOM 861 C CA . VAL A 1 109 ? 17.465 8.540 11.007 1.00 40.69 109 VAL A CA 1
ATOM 862 C C . VAL A 1 109 ? 18.045 8.005 9.709 1.00 40.69 109 VAL A C 1
ATOM 864 O O . VAL A 1 109 ? 17.378 7.989 8.678 1.00 40.69 109 VAL A O 1
ATOM 867 N N . THR A 1 110 ? 19.311 7.587 9.781 1.00 42.59 110 THR A N 1
ATOM 868 C CA . THR A 1 110 ? 20.008 6.720 8.824 1.00 42.59 110 THR A CA 1
ATOM 869 C C . THR A 1 110 ? 19.003 5.808 8.116 1.00 42.59 110 THR A C 1
ATOM 871 O O . THR A 1 110 ? 18.205 5.192 8.831 1.00 42.59 110 THR A O 1
ATOM 874 N N . PRO A 1 111 ? 19.003 5.703 6.767 1.00 47.69 111 PRO A N 1
ATOM 875 C CA . PRO A 1 111 ? 18.016 4.892 6.064 1.00 47.69 111 PRO A CA 1
ATOM 876 C C . PRO A 1 111 ? 17.931 3.524 6.744 1.00 47.69 111 PRO A C 1
ATOM 878 O O . PRO A 1 111 ? 18.989 2.948 7.044 1.00 47.69 111 PRO A O 1
ATOM 881 N N . PRO A 1 112 ? 16.718 3.025 7.057 1.00 53.94 112 PRO A N 1
ATOM 882 C CA . PRO A 1 112 ? 16.569 1.718 7.667 1.00 53.94 112 PRO A CA 1
ATOM 883 C C . PRO A 1 112 ? 17.412 0.735 6.871 1.00 53.94 112 PRO A C 1
ATOM 885 O O . PRO A 1 112 ? 17.396 0.770 5.639 1.00 53.94 112 PRO A O 1
ATOM 888 N N . LEU A 1 113 ? 18.165 -0.123 7.561 1.00 66.31 113 LEU A N 1
ATOM 889 C CA . LEU A 1 113 ? 18.770 -1.282 6.919 1.00 66.31 113 LEU A CA 1
ATOM 890 C C . LEU A 1 113 ? 17.608 -1.993 6.208 1.00 66.31 113 LEU A C 1
ATOM 892 O O . LEU A 1 113 ? 16.731 -2.531 6.879 1.00 66.31 113 LEU A O 1
ATOM 896 N N . ALA A 1 114 ? 17.524 -1.876 4.886 1.00 72.38 114 ALA A N 1
ATOM 897 C CA . ALA A 1 114 ? 16.439 -2.414 4.076 1.00 72.38 114 ALA A CA 1
ATOM 898 C C . ALA A 1 114 ? 16.894 -3.758 3.503 1.00 72.38 114 ALA A C 1
ATOM 900 O O . ALA A 1 114 ? 18.057 -3.908 3.135 1.00 72.38 114 ALA A O 1
ATOM 901 N N . ALA A 1 115 ? 15.991 -4.737 3.435 1.00 75.38 115 ALA A N 1
ATOM 902 C CA . ALA A 1 115 ? 16.246 -6.001 2.734 1.00 75.38 115 ALA A CA 1
ATOM 903 C C . ALA A 1 115 ? 16.210 -5.824 1.202 1.00 75.38 115 ALA A C 1
ATOM 905 O O . ALA A 1 115 ? 16.681 -6.670 0.449 1.00 75.38 115 ALA A O 1
ATOM 906 N N . GLY A 1 116 ? 15.634 -4.721 0.730 1.00 80.50 116 GLY A N 1
ATOM 907 C CA . GLY A 1 116 ? 15.523 -4.383 -0.680 1.00 80.50 116 GLY A CA 1
ATOM 908 C C . GLY A 1 116 ? 14.546 -3.234 -0.879 1.00 80.50 116 GLY A C 1
ATOM 909 O O . GLY A 1 116 ? 14.031 -2.673 0.091 1.00 80.50 116 GLY A O 1
ATOM 910 N N . TYR A 1 117 ? 14.269 -2.906 -2.135 1.00 83.88 117 TYR A N 1
ATOM 911 C CA . TYR A 1 117 ? 13.282 -1.898 -2.505 1.00 83.88 117 TYR A CA 1
ATOM 912 C C . TYR A 1 117 ? 12.306 -2.483 -3.520 1.00 83.88 117 TYR A C 1
ATOM 914 O O . TYR A 1 117 ? 12.710 -3.158 -4.466 1.00 83.88 117 TYR A O 1
ATOM 922 N N . LEU A 1 118 ? 11.019 -2.211 -3.324 1.00 86.81 118 LEU A N 1
ATOM 923 C CA . LEU A 1 118 ? 10.006 -2.384 -4.350 1.00 86.81 118 LEU A CA 1
ATOM 924 C C . LEU A 1 118 ? 10.026 -1.155 -5.242 1.00 86.81 118 LEU A C 1
ATOM 926 O O . LEU A 1 118 ? 9.783 -0.040 -4.780 1.00 86.81 118 LEU A O 1
ATOM 930 N N . GLU A 1 119 ? 10.300 -1.364 -6.520 1.00 87.19 119 GLU A N 1
ATOM 931 C CA . GLU A 1 119 ? 10.157 -0.310 -7.505 1.00 87.19 119 GLU A CA 1
ATOM 932 C C . GLU A 1 119 ? 8.709 -0.231 -7.987 1.00 87.19 119 GLU A C 1
ATOM 934 O O . GLU A 1 119 ? 8.134 -1.204 -8.476 1.00 87.19 119 GLU A O 1
ATOM 939 N N . VAL A 1 120 ? 8.133 0.958 -7.873 1.00 87.06 120 VAL A N 1
ATOM 940 C CA . VAL A 1 120 ? 6.791 1.288 -8.330 1.00 87.06 120 VAL A CA 1
ATOM 941 C C . VAL A 1 120 ? 6.917 2.298 -9.459 1.00 87.06 120 VAL A C 1
ATOM 943 O O . VAL A 1 120 ? 7.326 3.439 -9.249 1.00 87.06 120 VAL A O 1
ATOM 946 N N . THR A 1 121 ? 6.563 1.884 -10.673 1.00 87.00 121 THR A N 1
ATOM 947 C CA . THR A 1 121 ? 6.519 2.779 -11.833 1.00 87.00 121 THR A CA 1
ATOM 948 C C . THR A 1 121 ? 5.095 3.274 -12.065 1.00 87.00 121 THR A C 1
ATOM 950 O O . THR A 1 121 ? 4.209 2.496 -12.415 1.00 87.00 121 THR A O 1
ATOM 953 N N . ASP A 1 122 ? 4.876 4.579 -11.923 1.00 84.75 122 ASP A N 1
ATOM 954 C CA . ASP A 1 122 ? 3.640 5.233 -12.340 1.00 84.75 122 ASP A CA 1
ATOM 955 C C . ASP A 1 122 ? 3.763 5.678 -13.803 1.00 84.75 122 ASP A C 1
ATOM 957 O O . ASP A 1 122 ? 4.444 6.647 -14.149 1.00 84.75 122 ASP A O 1
ATOM 961 N N . LEU A 1 123 ? 3.068 4.949 -14.674 1.00 84.50 123 LEU A N 1
ATOM 962 C CA . LEU A 1 123 ? 3.076 5.171 -16.119 1.00 84.50 123 LEU A CA 1
ATOM 963 C C . LEU A 1 123 ? 2.373 6.474 -16.527 1.00 84.50 123 LEU A C 1
ATOM 965 O O . LEU A 1 123 ? 2.660 7.006 -17.596 1.00 84.50 123 LEU A O 1
ATOM 969 N N . ASN A 1 124 ? 1.441 6.980 -15.714 1.00 84.81 124 ASN A N 1
ATOM 970 C CA . ASN A 1 124 ? 0.682 8.189 -16.029 1.00 84.81 124 ASN A CA 1
ATOM 971 C C . ASN A 1 124 ? 1.484 9.437 -15.672 1.00 84.81 124 ASN A C 1
ATOM 973 O O . ASN A 1 124 ? 1.591 10.355 -16.485 1.00 84.81 124 ASN A O 1
ATOM 977 N N . SER A 1 125 ? 2.087 9.453 -14.480 1.00 83.81 125 SER A N 1
ATOM 978 C CA . SER A 1 125 ? 2.959 10.557 -14.071 1.00 83.81 125 SER A CA 1
ATOM 979 C C . SER A 1 125 ? 4.374 10.452 -14.645 1.00 83.81 125 SER A C 1
ATOM 981 O O . SER A 1 125 ? 5.107 11.440 -14.612 1.00 83.81 125 SER A O 1
ATOM 983 N N . LYS A 1 126 ? 4.734 9.299 -15.234 1.00 88.25 126 LYS A N 1
ATOM 984 C CA . LYS A 1 126 ? 6.062 8.992 -15.795 1.00 88.25 126 LYS A CA 1
ATOM 985 C C . LYS A 1 126 ? 7.150 9.044 -14.725 1.00 88.25 126 LYS A C 1
ATOM 987 O O . LYS A 1 126 ? 8.265 9.513 -14.966 1.00 88.25 126 LYS A O 1
ATOM 992 N N . LYS A 1 127 ? 6.804 8.559 -13.535 1.00 87.31 127 LYS A N 1
ATOM 993 C CA . LYS A 1 127 ? 7.667 8.600 -12.361 1.00 87.31 127 LYS A CA 1
ATOM 994 C C . LYS A 1 127 ? 7.943 7.216 -11.820 1.00 87.31 127 LYS A C 1
ATOM 996 O O . LYS A 1 127 ? 7.112 6.316 -11.916 1.00 87.31 127 LYS A O 1
ATOM 1001 N N . ILE A 1 128 ? 9.114 7.077 -11.222 1.00 86.69 128 ILE A N 1
ATOM 1002 C CA . ILE A 1 128 ? 9.526 5.874 -10.512 1.00 86.69 128 ILE A CA 1
ATOM 1003 C C . ILE A 1 128 ? 9.666 6.224 -9.040 1.00 86.69 128 ILE A C 1
ATOM 1005 O O . ILE A 1 128 ? 10.262 7.242 -8.693 1.00 86.69 128 ILE A O 1
ATOM 1009 N N . LYS A 1 129 ? 9.106 5.372 -8.188 1.00 86.38 129 LYS A N 1
ATOM 1010 C CA . LYS A 1 129 ? 9.203 5.442 -6.734 1.00 86.38 129 LYS A CA 1
ATOM 1011 C C . LYS A 1 129 ? 9.787 4.147 -6.204 1.00 86.38 129 LYS A C 1
ATOM 1013 O O . LYS A 1 129 ? 9.515 3.078 -6.742 1.00 86.38 129 LYS A O 1
ATOM 1018 N N . TYR A 1 130 ? 10.522 4.244 -5.107 1.00 84.38 130 TYR A N 1
ATOM 1019 C CA . TYR A 1 130 ? 11.062 3.088 -4.405 1.00 84.38 130 TYR A CA 1
ATOM 1020 C C . TYR A 1 130 ? 10.460 3.022 -3.007 1.00 84.38 130 TYR A C 1
ATOM 1022 O O . TYR A 1 130 ? 10.500 4.006 -2.271 1.00 84.38 130 TYR A O 1
ATOM 1030 N N . ILE A 1 131 ? 9.908 1.863 -2.654 1.00 84.94 131 ILE A N 1
ATOM 1031 C CA . ILE A 1 131 ? 9.366 1.578 -1.326 1.00 84.94 131 ILE A CA 1
ATOM 1032 C C . ILE A 1 131 ? 10.296 0.578 -0.647 1.00 84.94 131 ILE A C 1
ATOM 1034 O O . ILE A 1 131 ? 10.517 -0.519 -1.161 1.00 84.94 131 ILE A O 1
ATOM 1038 N N . ALA A 1 132 ? 10.860 0.947 0.500 1.00 83.81 132 ALA A N 1
ATOM 1039 C CA . ALA A 1 132 ? 11.770 0.071 1.227 1.00 83.81 132 ALA A CA 1
ATOM 1040 C C . ALA A 1 132 ? 11.049 -1.178 1.759 1.00 83.81 132 ALA A C 1
ATOM 1042 O O . ALA A 1 132 ? 9.979 -1.096 2.363 1.00 83.81 132 ALA A O 1
ATOM 1043 N N . ILE A 1 133 ? 11.677 -2.342 1.589 1.00 83.31 133 ILE A N 1
ATOM 1044 C CA . ILE A 1 133 ? 11.310 -3.579 2.276 1.00 83.31 133 ILE A CA 1
ATOM 1045 C C . ILE A 1 133 ? 12.100 -3.604 3.590 1.00 83.31 133 ILE A C 1
ATOM 1047 O O . ILE A 1 133 ? 13.332 -3.689 3.551 1.00 83.31 133 ILE A O 1
ATOM 1051 N N . PRO A 1 134 ? 11.439 -3.550 4.761 1.00 82.00 134 PRO A N 1
ATOM 1052 C CA . PRO A 1 134 ? 12.145 -3.581 6.035 1.00 82.00 134 PRO A CA 1
ATOM 1053 C C . PRO A 1 134 ? 12.994 -4.847 6.174 1.00 82.00 134 PRO A C 1
ATOM 1055 O O . PRO A 1 134 ? 12.558 -5.945 5.811 1.00 82.00 134 PRO A O 1
ATOM 1058 N N . ARG A 1 135 ? 14.211 -4.704 6.700 1.00 79.06 135 ARG A N 1
ATOM 1059 C CA . ARG A 1 135 ? 15.086 -5.851 6.943 1.00 79.06 135 ARG A CA 1
ATOM 1060 C C . ARG A 1 135 ? 14.614 -6.667 8.132 1.00 79.06 135 ARG A C 1
ATOM 1062 O O . ARG A 1 135 ? 14.109 -6.140 9.123 1.00 79.06 135 ARG A O 1
ATOM 1069 N N . SER A 1 136 ? 14.833 -7.968 8.032 1.00 78.81 136 SER A N 1
ATOM 1070 C CA . SER A 1 136 ? 14.596 -8.908 9.115 1.00 78.81 136 SER A CA 1
ATOM 1071 C C . SER A 1 136 ? 15.555 -8.653 10.278 1.00 78.81 136 SER A C 1
ATOM 1073 O O . SER A 1 136 ? 16.751 -8.443 10.079 1.00 78.81 136 SER A O 1
ATOM 1075 N N . GLN A 1 137 ? 15.042 -8.726 11.505 1.00 77.44 137 GLN A N 1
ATOM 1076 C CA . GLN A 1 137 ? 15.866 -8.711 12.723 1.00 77.44 137 GLN A CA 1
ATOM 1077 C C . GLN A 1 137 ? 16.390 -10.110 13.089 1.00 77.44 137 GLN A C 1
ATOM 1079 O O . GLN A 1 137 ? 17.263 -10.249 13.942 1.00 77.44 137 GLN A O 1
ATOM 1084 N N . SER A 1 138 ? 15.863 -11.147 12.438 1.00 79.38 138 SER A N 1
ATOM 1085 C CA . SER A 1 138 ? 16.249 -12.545 12.599 1.00 79.38 138 SER A CA 1
ATOM 1086 C C . SER A 1 138 ? 16.527 -13.180 11.238 1.00 79.38 138 SER A C 1
ATOM 1088 O O . SER A 1 138 ? 16.033 -12.724 10.208 1.00 79.38 138 SER A O 1
ATOM 1090 N N . LEU A 1 139 ? 17.326 -14.245 11.236 1.00 80.06 139 LEU A N 1
ATOM 1091 C CA . LEU A 1 139 ? 17.615 -15.042 10.048 1.00 80.06 139 LEU A CA 1
ATOM 1092 C C . LEU A 1 139 ? 16.925 -16.397 10.183 1.00 80.06 139 LEU A C 1
ATOM 1094 O O . LEU A 1 139 ? 17.053 -17.065 11.209 1.00 80.06 139 LEU A O 1
ATOM 1098 N N . SER A 1 140 ? 16.196 -16.810 9.149 1.00 81.06 140 SER A N 1
ATOM 1099 C CA . SER A 1 140 ? 15.597 -18.141 9.106 1.00 81.06 140 SER A CA 1
ATOM 1100 C C . SER A 1 140 ? 16.639 -19.219 8.757 1.00 81.06 140 SER A C 1
ATOM 1102 O O . SER A 1 140 ? 17.639 -18.935 8.088 1.00 81.06 140 SER A O 1
ATOM 1104 N N . PRO A 1 141 ? 16.396 -20.496 9.106 1.00 81.31 141 PRO A N 1
ATOM 1105 C CA . PRO A 1 141 ? 17.231 -21.612 8.649 1.00 81.31 141 PRO A CA 1
ATOM 1106 C C . PRO A 1 141 ? 17.307 -21.745 7.117 1.00 81.31 141 PRO A C 1
ATOM 1108 O O . PRO A 1 141 ? 18.242 -22.343 6.591 1.00 81.31 141 PRO A O 1
ATOM 1111 N N . TYR A 1 142 ? 16.341 -21.168 6.393 1.00 79.12 142 TYR A N 1
ATOM 1112 C CA . TYR A 1 142 ? 16.281 -21.192 4.931 1.00 79.12 142 TYR A CA 1
ATOM 1113 C C . TYR A 1 142 ? 17.158 -20.127 4.265 1.00 79.12 142 TYR A C 1
ATOM 1115 O O . TYR A 1 142 ? 17.317 -20.156 3.047 1.00 79.12 142 TYR A O 1
ATOM 1123 N N . THR A 1 143 ? 17.775 -19.227 5.033 1.00 76.94 143 THR A N 1
ATOM 1124 C CA . THR A 1 143 ? 18.656 -18.166 4.512 1.00 76.94 143 THR A CA 1
ATOM 1125 C C . THR A 1 143 ? 19.766 -18.684 3.600 1.00 76.94 143 THR A C 1
ATOM 1127 O O . THR A 1 143 ? 19.983 -18.121 2.534 1.00 76.94 143 THR A O 1
ATOM 1130 N N . SER A 1 144 ? 20.416 -19.798 3.953 1.00 79.38 144 SER A N 1
ATOM 1131 C CA . SER A 1 144 ? 21.470 -20.401 3.119 1.00 79.38 144 SER A CA 1
ATOM 1132 C C . SER A 1 144 ? 20.960 -20.935 1.774 1.00 79.38 144 SER A C 1
ATOM 1134 O O . SER A 1 144 ? 21.719 -21.010 0.808 1.00 79.38 144 SER A O 1
ATOM 1136 N N . TRP A 1 145 ? 19.692 -21.345 1.703 1.00 83.44 145 TRP A N 1
ATOM 1137 C CA . TRP A 1 145 ? 19.068 -21.739 0.441 1.00 83.44 145 TRP A CA 1
ATOM 1138 C C . TRP A 1 145 ? 18.650 -20.507 -0.364 1.00 83.44 145 TRP A C 1
ATOM 1140 O O . TRP A 1 145 ? 18.965 -20.426 -1.548 1.00 83.44 145 TRP A O 1
ATOM 1150 N N . LEU A 1 146 ? 18.020 -19.528 0.291 1.00 76.81 146 LEU A N 1
ATOM 1151 C CA . LEU A 1 146 ? 17.579 -18.281 -0.332 1.00 76.81 146 LEU A CA 1
ATOM 1152 C C . LEU A 1 146 ? 18.739 -17.516 -0.981 1.00 76.81 146 LEU A C 1
ATOM 1154 O O . LEU A 1 146 ? 18.626 -17.120 -2.137 1.00 76.81 146 LEU A O 1
ATOM 1158 N N . SER A 1 147 ? 19.889 -17.425 -0.308 1.00 77.38 147 SER A N 1
ATOM 1159 C CA . SER A 1 147 ? 21.085 -16.754 -0.838 1.00 77.38 147 SER A CA 1
ATOM 1160 C C . SER A 1 147 ? 21.709 -17.446 -2.058 1.00 77.38 147 SER A C 1
ATOM 1162 O O . SER A 1 147 ? 22.647 -16.918 -2.642 1.00 77.38 147 SER A O 1
ATOM 1164 N N . LYS A 1 148 ? 21.273 -18.665 -2.409 1.00 83.25 148 LYS A N 1
ATOM 1165 C CA . LYS A 1 148 ? 21.727 -19.377 -3.617 1.00 83.25 148 LYS A CA 1
ATOM 1166 C C . LYS A 1 148 ? 20.818 -19.142 -4.817 1.00 83.25 148 LYS A C 1
ATOM 1168 O O . LYS A 1 148 ? 21.236 -19.418 -5.936 1.00 83.25 148 LYS A O 1
ATOM 1173 N N . ILE A 1 149 ? 19.577 -18.722 -4.581 1.00 80.81 149 ILE A N 1
ATOM 1174 C CA . ILE A 1 149 ? 18.554 -18.576 -5.624 1.00 80.81 149 ILE A CA 1
ATOM 1175 C C . ILE A 1 149 ? 18.175 -17.117 -5.889 1.00 80.81 149 ILE A C 1
ATOM 1177 O O . ILE A 1 149 ? 17.505 -16.843 -6.879 1.00 80.81 149 ILE A O 1
ATOM 1181 N N . SER A 1 150 ? 18.565 -16.199 -5.004 1.00 76.12 150 SER A N 1
ATOM 1182 C CA . SER A 1 150 ? 18.221 -14.783 -5.069 1.00 76.12 150 SER A CA 1
ATOM 1183 C C . SER A 1 150 ? 19.394 -13.933 -4.597 1.00 76.12 150 SER A C 1
ATOM 1185 O O . SER A 1 150 ? 19.961 -14.194 -3.537 1.00 76.12 150 SER A O 1
ATOM 1187 N N . ASP A 1 151 ? 19.696 -12.880 -5.358 1.00 73.81 151 ASP A N 1
ATOM 1188 C CA . ASP A 1 151 ? 20.636 -11.822 -4.963 1.00 73.81 151 ASP A CA 1
ATOM 1189 C C . ASP A 1 151 ? 19.992 -10.795 -4.007 1.00 73.81 151 ASP A C 1
ATOM 1191 O O . ASP A 1 151 ? 20.674 -9.923 -3.471 1.00 73.81 151 ASP A O 1
ATOM 1195 N N . ALA A 1 152 ? 18.673 -10.878 -3.797 1.00 76.06 152 ALA A N 1
ATOM 1196 C CA . ALA A 1 152 ? 17.915 -10.017 -2.892 1.00 76.06 152 ALA A CA 1
ATOM 1197 C C . ALA A 1 152 ? 17.584 -10.721 -1.563 1.00 76.06 152 ALA A C 1
ATOM 1199 O O . ALA A 1 152 ? 17.203 -11.895 -1.562 1.00 76.06 152 ALA A O 1
ATOM 1200 N N . ASP A 1 153 ? 17.599 -9.963 -0.455 1.00 78.69 153 ASP A N 1
ATOM 1201 C CA . ASP A 1 153 ? 17.237 -10.416 0.905 1.00 78.69 153 ASP A CA 1
ATOM 1202 C C . ASP A 1 153 ? 15.703 -10.527 1.120 1.00 78.69 153 ASP A C 1
ATOM 1204 O O . ASP A 1 153 ? 15.200 -10.558 2.250 1.00 78.69 153 ASP A O 1
ATOM 1208 N N . ALA A 1 154 ? 14.929 -10.567 0.036 1.00 82.75 154 ALA A N 1
ATOM 1209 C CA . ALA A 1 154 ? 13.497 -10.821 0.057 1.00 82.75 154 ALA A CA 1
ATOM 1210 C C . ALA A 1 154 ? 13.043 -11.484 -1.249 1.00 82.75 154 ALA A C 1
ATOM 1212 O O . ALA A 1 154 ? 13.503 -11.134 -2.334 1.00 82.75 154 ALA A O 1
ATOM 1213 N N . LEU A 1 155 ? 12.095 -12.411 -1.140 1.00 86.31 155 LEU A N 1
ATOM 1214 C CA . LEU A 1 155 ? 11.371 -12.972 -2.276 1.00 86.31 155 LEU A CA 1
ATOM 1215 C C . LEU A 1 155 ? 10.078 -12.198 -2.518 1.00 86.31 155 LEU A C 1
ATOM 1217 O O . LEU A 1 155 ? 9.481 -11.674 -1.579 1.00 86.31 155 LEU A O 1
ATOM 1221 N N . LEU A 1 156 ? 9.621 -12.189 -3.768 1.00 88.12 156 LEU A N 1
ATOM 1222 C CA . LEU A 1 156 ? 8.399 -11.525 -4.210 1.00 88.12 156 LEU A CA 1
ATOM 1223 C C . LEU A 1 156 ? 7.509 -12.513 -4.971 1.00 88.12 156 LEU A C 1
ATOM 1225 O O . LEU A 1 156 ? 7.985 -13.220 -5.857 1.00 88.12 156 LEU A O 1
ATOM 1229 N N . ALA A 1 157 ? 6.212 -12.532 -4.666 1.00 90.00 157 ALA A N 1
ATOM 1230 C CA . ALA A 1 157 ? 5.223 -13.326 -5.388 1.00 90.00 157 ALA A CA 1
ATOM 1231 C C . ALA A 1 157 ? 3.926 -12.529 -5.627 1.00 90.00 157 ALA A C 1
ATOM 1233 O O . ALA A 1 157 ? 3.464 -11.827 -4.724 1.00 90.00 157 ALA A O 1
ATOM 1234 N N . PRO A 1 158 ? 3.302 -12.626 -6.814 1.00 89.06 158 PRO A N 1
ATOM 1235 C CA . PRO A 1 158 ? 2.029 -11.964 -7.084 1.00 89.06 158 PRO A CA 1
ATOM 1236 C C . PRO A 1 158 ? 0.868 -12.643 -6.341 1.00 89.06 158 PRO A C 1
ATOM 1238 O O . PRO A 1 158 ? 0.783 -13.870 -6.289 1.00 89.06 158 PRO A O 1
ATOM 1241 N N . LEU A 1 159 ? -0.081 -11.847 -5.840 1.00 85.81 159 LEU A N 1
ATOM 1242 C CA . LEU A 1 159 ? -1.324 -12.305 -5.213 1.00 85.81 159 LEU A CA 1
ATOM 1243 C C . LEU A 1 159 ? -2.534 -11.918 -6.078 1.00 85.81 159 LEU A C 1
ATOM 1245 O O . LEU A 1 159 ? -3.350 -11.056 -5.738 1.00 85.81 159 LEU A O 1
ATOM 1249 N N . GLY A 1 160 ? -2.642 -12.559 -7.242 1.00 84.06 160 GLY A N 1
ATOM 1250 C CA . GLY A 1 160 ? -3.745 -12.330 -8.176 1.00 84.06 160 GLY A CA 1
ATOM 1251 C C . GLY A 1 160 ? -3.839 -10.869 -8.634 1.00 84.06 160 GLY A C 1
ATOM 1252 O O . GLY A 1 160 ? -2.870 -10.317 -9.142 1.00 84.06 160 GLY A O 1
ATOM 1253 N N . ARG A 1 161 ? -5.026 -10.260 -8.494 1.00 78.94 161 ARG A N 1
ATOM 1254 C CA . ARG A 1 161 ? -5.281 -8.835 -8.804 1.00 78.94 161 ARG A CA 1
ATOM 1255 C C . ARG A 1 161 ? -5.243 -7.923 -7.572 1.00 78.94 161 ARG A C 1
ATOM 1257 O O . ARG A 1 161 ? -5.427 -6.721 -7.706 1.00 78.94 161 ARG A O 1
ATOM 1264 N N . VAL A 1 162 ? -5.076 -8.504 -6.386 1.00 80.25 162 VAL A N 1
ATOM 1265 C CA . VAL A 1 162 ? -5.175 -7.786 -5.109 1.00 80.25 162 VAL A CA 1
ATOM 1266 C C . VAL A 1 162 ? -3.868 -7.062 -4.813 1.00 80.25 162 VAL A C 1
ATOM 1268 O O . VAL A 1 162 ? -3.862 -5.909 -4.383 1.00 80.25 162 VAL A O 1
ATOM 1271 N N . GLY A 1 163 ? -2.748 -7.739 -5.055 1.00 87.62 163 GLY A N 1
ATOM 1272 C CA . GLY A 1 163 ? -1.474 -7.259 -4.566 1.00 87.62 163 GLY A CA 1
ATOM 1273 C C . GLY A 1 163 ? -0.300 -8.162 -4.886 1.00 87.62 163 GLY A C 1
ATOM 1274 O O . GLY A 1 163 ? -0.355 -9.033 -5.757 1.00 87.62 163 GLY A O 1
ATOM 1275 N N . LEU A 1 164 ? 0.757 -7.963 -4.116 1.00 91.31 164 LEU A N 1
ATOM 1276 C CA . LEU A 1 164 ? 1.955 -8.785 -4.091 1.00 91.31 164 LEU A CA 1
ATOM 1277 C C . LEU A 1 164 ? 2.336 -9.100 -2.647 1.00 91.31 164 LEU A C 1
ATOM 1279 O O . LEU A 1 164 ? 2.001 -8.369 -1.717 1.00 91.31 164 LEU A O 1
ATOM 1283 N N . VAL A 1 165 ? 3.023 -10.216 -2.460 1.00 91.75 165 VAL A N 1
ATOM 1284 C CA . VAL A 1 165 ? 3.528 -10.660 -1.167 1.00 91.75 165 VAL A CA 1
ATOM 1285 C C . VAL A 1 165 ? 5.041 -10.689 -1.234 1.00 91.75 165 VAL A C 1
ATOM 1287 O O . VAL A 1 165 ? 5.609 -11.247 -2.171 1.00 91.75 165 VAL A O 1
ATOM 1290 N N . THR A 1 166 ? 5.690 -10.114 -0.227 1.00 89.94 166 THR A N 1
ATOM 1291 C CA . THR A 1 166 ? 7.131 -10.264 -0.032 1.00 89.94 166 THR A CA 1
ATOM 1292 C C . THR A 1 166 ? 7.410 -11.127 1.184 1.00 89.94 166 THR A C 1
ATOM 1294 O O . THR A 1 166 ? 6.752 -10.952 2.210 1.00 89.94 166 THR A O 1
ATOM 1297 N N . VAL A 1 167 ? 8.408 -12.001 1.095 1.00 88.06 167 VAL A N 1
ATOM 1298 C CA . VAL A 1 167 ? 8.909 -12.783 2.232 1.00 88.06 167 VAL A CA 1
ATOM 1299 C C . VAL A 1 167 ? 10.377 -12.449 2.441 1.00 88.06 167 VAL A C 1
ATOM 1301 O O . VAL A 1 167 ? 11.185 -12.659 1.540 1.00 88.06 167 VAL A O 1
ATOM 1304 N N . ASP A 1 168 ? 10.714 -11.907 3.607 1.00 85.25 168 ASP A N 1
ATOM 1305 C CA . ASP A 1 168 ? 12.093 -11.563 3.958 1.00 85.25 168 ASP A CA 1
ATOM 1306 C C . ASP A 1 168 ? 12.888 -12.769 4.498 1.00 85.25 168 ASP A C 1
ATOM 1308 O O . ASP A 1 168 ? 12.328 -13.824 4.811 1.00 85.25 168 ASP A O 1
ATOM 1312 N N . MET A 1 169 ? 14.213 -12.626 4.614 1.00 82.06 169 MET A N 1
ATOM 1313 C CA . MET A 1 169 ? 15.120 -13.700 5.060 1.00 82.06 169 MET A CA 1
ATOM 1314 C C . MET A 1 169 ? 14.817 -14.257 6.462 1.00 82.06 169 MET A C 1
ATOM 1316 O O . MET A 1 169 ? 15.200 -15.388 6.778 1.00 82.06 169 MET A O 1
ATOM 1320 N N . GLY A 1 170 ? 14.118 -13.497 7.304 1.00 83.44 170 GLY A N 1
ATOM 1321 C CA . GLY A 1 170 ? 13.643 -13.920 8.624 1.00 83.44 170 GLY A CA 1
ATOM 1322 C C . GLY A 1 170 ? 12.329 -14.704 8.595 1.00 83.44 170 GLY A C 1
ATOM 1323 O O . GLY A 1 170 ? 11.899 -15.196 9.636 1.00 83.44 170 GLY A O 1
ATOM 1324 N N . GLY A 1 171 ? 11.701 -14.844 7.424 1.00 83.06 171 GLY A N 1
ATOM 1325 C CA . GLY A 1 171 ? 10.365 -15.420 7.262 1.00 83.06 171 GLY A CA 1
ATOM 1326 C C . GLY A 1 171 ? 9.235 -14.407 7.467 1.00 83.06 171 GLY A C 1
ATOM 1327 O O . GLY A 1 171 ? 8.074 -14.802 7.564 1.00 83.06 171 GLY A O 1
ATOM 1328 N N . GLY A 1 172 ? 9.548 -13.110 7.544 1.00 86.12 172 GLY A N 1
ATOM 1329 C CA . GLY A 1 172 ? 8.558 -12.047 7.646 1.00 86.12 172 GLY A CA 1
ATOM 1330 C C . GLY A 1 172 ? 7.774 -11.911 6.346 1.00 86.12 172 GLY A C 1
ATOM 1331 O O . GLY A 1 172 ? 8.339 -11.579 5.305 1.00 86.12 172 GLY A O 1
ATOM 1332 N N . VAL A 1 173 ? 6.466 -12.158 6.409 1.00 89.75 173 VAL A N 1
ATOM 1333 C CA . VAL A 1 173 ? 5.553 -12.031 5.268 1.00 89.75 173 VAL A CA 1
ATOM 1334 C C . VAL A 1 173 ? 4.908 -10.649 5.293 1.00 89.75 173 VAL A C 1
ATOM 1336 O O . VAL A 1 173 ? 4.318 -10.258 6.301 1.00 89.75 173 VAL A O 1
ATOM 1339 N N . ARG A 1 174 ? 4.986 -9.911 4.183 1.00 89.31 174 ARG A N 1
ATOM 1340 C CA . ARG A 1 174 ? 4.284 -8.631 4.002 1.00 89.31 174 ARG A CA 1
ATOM 1341 C C . ARG A 1 174 ? 3.381 -8.702 2.789 1.00 89.31 174 ARG A C 1
ATOM 1343 O O . ARG A 1 174 ? 3.804 -9.157 1.728 1.00 89.31 174 ARG A O 1
ATOM 1350 N N . LEU A 1 175 ? 2.154 -8.233 2.965 1.00 91.12 175 LEU A N 1
ATOM 1351 C CA . LEU A 1 175 ? 1.188 -8.046 1.897 1.00 91.12 175 LEU A CA 1
ATOM 1352 C C . LEU A 1 175 ? 1.217 -6.585 1.456 1.00 91.12 175 LEU A C 1
ATOM 1354 O O . LEU A 1 175 ? 1.145 -5.683 2.286 1.00 91.12 175 LEU A O 1
ATOM 1358 N N . TRP A 1 176 ? 1.278 -6.379 0.150 1.00 90.25 176 TRP A N 1
ATOM 1359 C CA . TRP A 1 176 ? 1.255 -5.070 -0.477 1.00 90.25 176 TRP A CA 1
ATOM 1360 C C . TRP A 1 176 ? 0.063 -5.012 -1.415 1.00 90.25 176 TRP A C 1
ATOM 1362 O O . TRP A 1 176 ? -0.020 -5.786 -2.370 1.00 90.25 176 TRP A O 1
ATOM 1372 N N . GLU A 1 177 ? -0.866 -4.108 -1.142 1.00 89.50 177 GLU A N 1
ATOM 1373 C CA . GLU A 1 177 ? -2.017 -3.896 -2.008 1.00 89.50 177 GLU A CA 1
ATOM 1374 C C . GLU A 1 177 ? -1.601 -3.063 -3.218 1.00 89.50 177 GLU A C 1
ATOM 1376 O O . GLU A 1 177 ? -0.987 -2.006 -3.085 1.00 89.50 177 GLU A O 1
ATOM 1381 N N . THR A 1 178 ? -1.921 -3.554 -4.411 1.00 85.81 178 THR A N 1
ATOM 1382 C CA . THR A 1 178 ? -1.639 -2.851 -5.673 1.00 85.81 178 THR A CA 1
ATOM 1383 C C . THR A 1 178 ? -2.893 -2.661 -6.519 1.00 85.81 178 THR A C 1
ATOM 1385 O O . THR A 1 178 ? -2.902 -1.835 -7.429 1.00 85.81 178 THR A O 1
ATOM 1388 N N . GLY A 1 179 ? -3.970 -3.395 -6.217 1.00 82.69 179 GLY A N 1
ATOM 1389 C CA . GLY A 1 179 ? -5.262 -3.236 -6.872 1.00 82.69 179 GLY A CA 1
ATOM 1390 C C . GLY A 1 179 ? -5.963 -1.949 -6.439 1.00 82.69 179 GLY A C 1
ATOM 1391 O O . GLY A 1 179 ? -6.090 -1.682 -5.245 1.00 82.69 179 GLY A O 1
ATOM 1392 N N . LEU A 1 180 ? -6.470 -1.180 -7.408 1.00 83.62 180 LEU A N 1
ATOM 1393 C CA . LEU A 1 180 ? -7.178 0.083 -7.166 1.00 83.62 180 LEU A CA 1
ATOM 1394 C C . LEU A 1 180 ? -8.365 -0.086 -6.203 1.00 83.62 180 LEU A C 1
ATOM 1396 O O . LEU A 1 180 ? -8.496 0.684 -5.255 1.00 83.62 180 LEU A O 1
ATOM 1400 N N . ASP A 1 181 ? -9.182 -1.124 -6.407 1.00 85.69 181 ASP A N 1
ATOM 1401 C CA . ASP A 1 181 ? -10.364 -1.395 -5.577 1.00 85.69 181 ASP A CA 1
ATOM 1402 C C . ASP A 1 181 ? -9.992 -1.714 -4.121 1.00 85.69 181 ASP A C 1
ATOM 1404 O O . 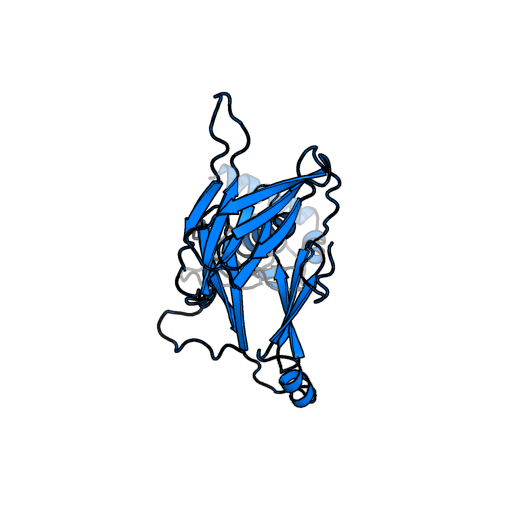ASP A 1 181 ? -10.660 -1.265 -3.187 1.00 85.69 181 ASP A O 1
ATOM 1408 N N . SER A 1 182 ? -8.918 -2.488 -3.926 1.00 86.19 182 SER A N 1
ATOM 1409 C CA . SER A 1 182 ? -8.388 -2.824 -2.601 1.00 86.19 182 SER A CA 1
ATOM 1410 C C . SER A 1 182 ? -7.834 -1.581 -1.915 1.00 86.19 182 SER A C 1
ATOM 1412 O O . SER A 1 182 ? -8.256 -1.267 -0.809 1.00 86.19 182 SER A O 1
ATOM 1414 N N . LEU A 1 183 ? -6.993 -0.810 -2.610 1.00 88.31 183 LEU A N 1
ATOM 1415 C CA . LEU A 1 183 ? -6.406 0.423 -2.085 1.00 88.31 183 LEU A CA 1
ATOM 1416 C C . LEU A 1 183 ? -7.469 1.455 -1.695 1.00 88.31 183 LEU A C 1
ATOM 1418 O O . LEU A 1 183 ? -7.382 2.055 -0.625 1.00 88.31 183 LEU A O 1
ATOM 1422 N N . GLN A 1 184 ? -8.491 1.657 -2.531 1.00 89.56 184 GLN A N 1
ATOM 1423 C CA . GLN A 1 184 ? -9.574 2.595 -2.240 1.00 89.56 184 GLN A CA 1
ATOM 1424 C C . GLN A 1 184 ? -10.373 2.166 -1.004 1.00 89.56 184 GLN A C 1
ATOM 1426 O O . GLN A 1 184 ? -10.712 3.009 -0.171 1.00 89.56 184 GLN A O 1
ATOM 1431 N N . ARG A 1 185 ? -10.652 0.864 -0.866 1.00 90.50 185 ARG A N 1
ATOM 1432 C CA . ARG A 1 185 ? -11.331 0.311 0.310 1.00 90.50 185 ARG A CA 1
ATOM 1433 C C . ARG A 1 185 ? -10.485 0.482 1.567 1.00 90.50 185 ARG A C 1
ATOM 1435 O O . ARG A 1 185 ? -10.966 1.071 2.526 1.00 90.50 185 ARG A O 1
ATOM 1442 N N . SER A 1 186 ? -9.229 0.051 1.536 1.00 89.44 186 SER A N 1
ATOM 1443 C CA . SER A 1 186 ? -8.311 0.144 2.673 1.00 89.44 186 SER A CA 1
ATOM 1444 C C . SER A 1 186 ? -8.068 1.590 3.101 1.00 89.44 186 SER A C 1
ATOM 1446 O O . SER A 1 186 ? -8.050 1.883 4.295 1.00 89.44 186 SER A O 1
ATOM 1448 N N . LEU A 1 187 ? -7.961 2.528 2.152 1.00 87.38 187 LEU A N 1
ATOM 1449 C CA . LEU A 1 187 ? -7.867 3.958 2.454 1.00 87.38 187 LEU A CA 1
ATOM 1450 C C . LEU A 1 187 ? -9.144 4.481 3.121 1.00 87.38 187 LEU A C 1
ATOM 1452 O O . LEU A 1 187 ? -9.066 5.278 4.056 1.00 87.38 187 LEU A O 1
ATOM 1456 N N . GLN A 1 188 ? -10.318 4.056 2.651 1.00 88.06 188 GLN A N 1
ATOM 1457 C CA . GLN A 1 188 ? -11.589 4.444 3.257 1.00 88.06 188 GLN A CA 1
ATOM 1458 C C . GLN A 1 188 ? -11.734 3.874 4.671 1.00 88.06 188 GLN A C 1
ATOM 1460 O O . GLN A 1 188 ? -12.124 4.603 5.580 1.00 88.06 188 GLN A O 1
ATOM 1465 N N . ASP A 1 189 ? -11.376 2.609 4.873 1.00 89.88 189 ASP A N 1
ATOM 1466 C CA . ASP A 1 189 ? -11.393 1.961 6.183 1.00 89.88 189 ASP A CA 1
ATOM 1467 C C . ASP A 1 189 ? -10.419 2.651 7.145 1.00 89.88 189 ASP A C 1
ATOM 1469 O O . ASP A 1 189 ? -10.784 2.971 8.276 1.00 89.88 189 ASP A O 1
ATOM 1473 N N . TRP A 1 190 ? -9.212 2.987 6.682 1.00 85.88 190 TRP A N 1
ATOM 1474 C CA . TRP A 1 190 ? -8.242 3.762 7.455 1.00 85.88 190 TRP A CA 1
ATOM 1475 C C . TRP A 1 190 ? -8.769 5.148 7.838 1.00 85.88 190 TRP A C 1
ATOM 1477 O O . TRP A 1 190 ? -8.705 5.518 9.011 1.00 85.88 190 TRP A O 1
ATOM 1487 N N . ARG A 1 191 ? -9.367 5.884 6.893 1.00 83.50 191 ARG A N 1
ATOM 1488 C CA . ARG A 1 191 ? -10.025 7.175 7.165 1.00 83.50 191 ARG A CA 1
ATOM 1489 C C . ARG A 1 191 ? -11.135 7.043 8.206 1.00 83.50 191 ARG A C 1
ATOM 1491 O O . ARG A 1 191 ? -11.260 7.890 9.083 1.00 83.50 191 ARG A O 1
ATOM 1498 N N . ASN A 1 192 ? -11.913 5.966 8.144 1.00 83.25 192 ASN A N 1
ATOM 1499 C CA . ASN A 1 192 ? -12.957 5.698 9.128 1.00 83.25 192 ASN A CA 1
ATOM 1500 C C . ASN A 1 192 ? -12.370 5.411 10.523 1.00 83.25 192 ASN A C 1
ATOM 1502 O O . ASN A 1 192 ? -12.976 5.797 11.520 1.00 83.25 192 ASN A O 1
ATOM 1506 N N . MET A 1 193 ? -11.202 4.763 10.606 1.00 80.19 193 MET A N 1
ATOM 1507 C CA . MET A 1 193 ? -10.533 4.461 11.878 1.00 80.19 193 MET A CA 1
ATOM 1508 C C . MET A 1 193 ? -9.929 5.696 12.552 1.00 80.19 193 MET A C 1
ATOM 1510 O O . MET A 1 193 ? -10.053 5.845 13.766 1.00 80.19 193 MET A O 1
ATOM 1514 N N . ILE A 1 194 ? -9.258 6.566 11.794 1.00 79.75 194 ILE A N 1
ATOM 1515 C CA . ILE A 1 194 ? -8.577 7.746 12.355 1.00 79.75 194 ILE A CA 1
ATOM 1516 C C . ILE A 1 194 ? -9.510 8.954 12.530 1.00 79.75 194 ILE A C 1
ATOM 1518 O O . ILE A 1 194 ? -9.155 9.896 13.231 1.00 79.75 194 ILE A O 1
ATOM 1522 N N . GLY A 1 195 ? -10.693 8.935 11.909 1.00 71.50 195 GLY A N 1
ATOM 1523 C CA . GLY A 1 195 ? -11.612 10.073 11.870 1.00 71.50 195 GLY A CA 1
ATOM 1524 C C . GLY A 1 195 ? -11.281 11.085 10.764 1.00 71.50 195 GLY A C 1
ATOM 1525 O O . GLY A 1 195 ? -10.363 10.903 9.970 1.00 71.50 195 GLY A O 1
ATOM 1526 N N . GLN A 1 196 ? -12.066 12.159 10.672 1.00 67.00 196 GLN A N 1
ATOM 1527 C CA . GLN A 1 196 ? -11.779 13.271 9.757 1.00 67.00 196 GLN A CA 1
ATOM 1528 C C . GLN A 1 196 ? -10.740 14.217 10.378 1.00 67.00 196 GLN A C 1
ATOM 1530 O O . GLN A 1 196 ? -10.714 14.385 11.598 1.00 67.00 196 GLN A O 1
ATOM 1535 N N . GLU A 1 197 ? -9.914 14.863 9.548 1.00 62.34 197 GLU A N 1
ATOM 1536 C CA . GLU A 1 197 ? -8.924 15.888 9.942 1.00 62.34 197 GLU A CA 1
ATOM 1537 C C . GLU A 1 197 ? -9.572 17.198 10.451 1.00 62.34 197 GLU A C 1
ATOM 1539 O O . GLU A 1 197 ? -9.034 18.288 10.286 1.00 62.34 197 GLU A O 1
ATOM 1544 N N . ASP A 1 198 ? -10.713 17.130 11.135 1.00 67.88 198 ASP A N 1
ATOM 1545 C CA . ASP A 1 198 ? -11.428 18.291 11.682 1.00 67.88 198 ASP A CA 1
ATOM 1546 C C . ASP A 1 198 ? -10.726 18.883 12.927 1.00 67.88 198 ASP A C 1
ATOM 1548 O O . ASP A 1 198 ? -11.332 19.609 13.718 1.00 67.88 198 ASP A O 1
ATOM 1552 N N . GLY A 1 199 ? -9.462 18.515 13.170 1.00 65.25 199 GLY A N 1
ATOM 1553 C CA . GLY A 1 199 ? -8.657 18.927 14.324 1.00 65.25 199 GLY A CA 1
ATOM 1554 C C . GLY A 1 199 ? -9.126 18.363 15.670 1.00 65.25 199 GLY A C 1
ATOM 1555 O O . GLY A 1 199 ? -8.536 18.672 16.706 1.00 65.25 199 GLY A O 1
ATOM 1556 N N . ARG A 1 200 ? -10.181 17.539 15.689 1.00 67.81 200 ARG A N 1
ATOM 1557 C CA . ARG A 1 200 ? -10.694 16.921 16.915 1.00 67.81 200 ARG A CA 1
ATOM 1558 C C . ARG A 1 200 ? -9.849 15.696 17.269 1.00 67.81 200 ARG A C 1
ATOM 1560 O O . ARG A 1 200 ? -9.630 14.850 16.404 1.00 67.81 200 ARG A O 1
ATOM 1567 N N . PRO A 1 201 ? -9.387 15.562 18.523 1.00 65.94 201 PRO A N 1
ATOM 1568 C CA . PRO A 1 201 ? -8.619 14.395 18.930 1.00 65.94 201 PRO A CA 1
ATOM 1569 C C . PRO A 1 201 ? -9.475 13.128 18.827 1.00 65.94 201 PRO A C 1
ATOM 1571 O O . PRO A 1 201 ? -10.656 13.134 19.183 1.00 65.94 201 PRO A O 1
ATOM 1574 N N . VAL A 1 202 ? -8.865 12.026 18.380 1.00 71.50 202 VAL A N 1
ATOM 1575 C CA . VAL A 1 202 ? -9.523 10.714 18.340 1.00 71.50 202 VAL A CA 1
ATOM 1576 C C . VAL A 1 202 ? -9.912 10.311 19.760 1.00 71.50 202 VAL A C 1
ATOM 1578 O O . VAL A 1 202 ? -9.064 10.121 20.635 1.00 71.50 202 VAL A O 1
ATOM 1581 N N . GLN A 1 203 ? -11.215 10.195 20.001 1.00 69.12 203 GLN A N 1
ATOM 1582 C CA . GLN A 1 203 ? -11.742 9.912 21.325 1.00 69.12 203 GLN A CA 1
ATOM 1583 C C . GLN A 1 203 ? -11.809 8.403 21.571 1.00 69.12 203 GLN A C 1
ATOM 1585 O O . GLN A 1 203 ? -12.629 7.691 20.992 1.00 69.12 203 GLN A O 1
ATOM 1590 N N . ILE A 1 204 ? -10.982 7.912 22.493 1.00 71.38 204 ILE A N 1
ATOM 1591 C CA . ILE A 1 204 ? -11.024 6.512 22.925 1.00 71.38 204 ILE A CA 1
ATOM 1592 C C . ILE A 1 204 ? -12.163 6.332 23.929 1.00 71.38 204 ILE A C 1
ATOM 1594 O O . ILE A 1 204 ? -12.222 7.014 24.955 1.00 71.38 204 ILE A O 1
ATOM 1598 N N . THR A 1 205 ? -13.052 5.385 23.635 1.00 70.38 205 THR A N 1
ATOM 1599 C CA . THR A 1 205 ? -14.094 4.935 24.556 1.00 70.38 205 THR A CA 1
ATOM 1600 C C . THR A 1 205 ? -13.657 3.652 25.259 1.00 70.38 205 THR A C 1
ATOM 1602 O O . THR A 1 205 ? -13.348 2.668 24.595 1.00 70.38 205 THR A O 1
ATOM 1605 N N . ILE A 1 206 ? -13.698 3.629 26.592 1.00 77.81 206 ILE A N 1
ATOM 1606 C CA . ILE A 1 206 ? -13.393 2.429 27.391 1.00 77.81 206 ILE A CA 1
ATOM 1607 C C . ILE A 1 206 ? -14.703 1.831 27.906 1.00 77.81 206 ILE A C 1
ATOM 1609 O O . ILE A 1 206 ? -15.413 2.503 28.653 1.00 77.81 206 ILE A O 1
ATOM 1613 N N . GLN A 1 207 ? -15.028 0.593 27.520 1.00 76.50 207 GLN A N 1
ATOM 1614 C CA . GLN A 1 207 ? -16.195 -0.117 28.057 1.00 76.50 207 GLN A CA 1
ATOM 1615 C C . GLN A 1 207 ? -15.919 -0.662 29.467 1.00 76.50 207 GLN A C 1
ATOM 1617 O O . GLN A 1 207 ? -14.847 -1.207 29.723 1.00 76.50 207 GLN A O 1
ATOM 1622 N N . ARG A 1 208 ? -16.888 -0.516 30.375 1.00 75.25 208 ARG A N 1
ATOM 1623 C CA . ARG A 1 208 ? -16.867 -1.074 31.735 1.00 75.25 208 ARG A CA 1
ATOM 1624 C C . ARG A 1 208 ? -18.268 -1.451 32.206 1.00 75.25 208 ARG A C 1
ATOM 1626 O O . ARG A 1 208 ? -19.237 -0.800 31.824 1.00 75.25 208 ARG A O 1
ATOM 1633 N N . ASP A 1 209 ? -18.349 -2.420 33.106 1.00 75.06 209 ASP A N 1
ATOM 1634 C CA . ASP A 1 209 ? -19.580 -2.728 33.834 1.00 75.06 209 ASP A CA 1
ATOM 1635 C C . ASP A 1 209 ? -19.574 -2.021 35.188 1.00 75.06 209 ASP A C 1
ATOM 1637 O O . ASP A 1 209 ? -18.560 -1.973 35.888 1.00 75.06 209 ASP A O 1
ATOM 1641 N N . SER A 1 210 ? -20.701 -1.400 35.529 1.00 69.75 210 SER A N 1
ATOM 1642 C CA . SER A 1 210 ? -20.859 -0.644 36.766 1.00 69.75 210 SER A CA 1
ATOM 1643 C C . SER A 1 210 ? -21.476 -1.494 37.871 1.00 69.75 210 SER A C 1
ATOM 1645 O O . SER A 1 210 ? -21.250 -1.159 39.031 1.00 69.75 210 SER A O 1
ATOM 1647 N N . GLY A 1 211 ? -22.299 -2.496 37.545 1.00 74.25 211 GLY A N 1
ATOM 1648 C CA . GLY A 1 211 ? -22.961 -3.382 38.512 1.00 74.25 211 GLY A CA 1
ATOM 1649 C C . GLY A 1 211 ? -23.876 -2.688 39.533 1.00 74.25 211 GLY A C 1
ATOM 1650 O O . GLY A 1 211 ? -24.223 -3.288 40.544 1.00 74.25 211 GLY A O 1
ATOM 1651 N N . LEU A 1 212 ? -24.237 -1.417 39.319 1.00 77.31 212 LEU A N 1
ATOM 1652 C CA . LEU A 1 212 ? -24.984 -0.599 40.279 1.00 77.31 212 LEU A CA 1
ATOM 1653 C C . LEU A 1 212 ? -26.248 -0.017 39.639 1.00 77.31 212 LEU A C 1
ATOM 1655 O O . LEU A 1 212 ? -26.197 0.454 38.500 1.00 77.31 212 LEU A O 1
ATOM 1659 N N . ASP A 1 213 ? -27.351 0.010 40.384 1.00 79.38 213 ASP A N 1
ATOM 1660 C CA . ASP A 1 213 ? -28.658 0.471 39.897 1.00 79.38 213 ASP A CA 1
ATOM 1661 C C . ASP A 1 213 ? -28.749 1.987 39.704 1.00 79.38 213 ASP A C 1
ATOM 1663 O O . ASP A 1 213 ? -27.923 2.760 40.195 1.00 79.38 213 ASP A O 1
ATOM 1667 N N . VAL A 1 214 ? -29.753 2.419 38.949 1.00 80.25 214 VAL A N 1
ATOM 1668 C CA . VAL A 1 214 ? -30.065 3.831 38.701 1.00 80.25 214 VAL A CA 1
ATOM 1669 C C . VAL A 1 214 ? -31.157 4.312 39.645 1.00 80.25 214 VAL A C 1
ATOM 1671 O O . VAL A 1 214 ? -32.020 3.543 40.058 1.00 80.25 214 VAL A O 1
ATOM 1674 N N . SER A 1 215 ? -31.106 5.592 39.988 1.00 81.94 215 SER A N 1
ATOM 1675 C CA . SER A 1 215 ? -32.090 6.241 40.846 1.00 81.94 215 SER A CA 1
ATOM 1676 C C . SER A 1 215 ? -32.858 7.296 40.053 1.00 81.94 215 SER A C 1
ATOM 1678 O O . SER A 1 215 ? -33.648 6.960 39.180 1.00 81.94 215 SER A O 1
ATOM 1680 N N . SER A 1 216 ? -32.654 8.579 40.337 1.00 84.75 216 SER A N 1
ATOM 1681 C CA . SER A 1 216 ? -33.338 9.680 39.662 1.00 84.75 216 SER A CA 1
ATOM 1682 C C . SER A 1 216 ? -32.352 10.574 38.913 1.00 84.75 216 SER A C 1
ATOM 1684 O O . SER A 1 216 ? -31.324 10.939 39.492 1.00 84.75 216 SER A O 1
ATOM 1686 N N . PRO A 1 217 ? -32.672 10.982 37.668 1.00 85.31 217 PRO A N 1
ATOM 1687 C CA . PRO A 1 217 ? -31.791 11.821 36.873 1.00 85.31 217 PRO A CA 1
ATOM 1688 C C . PRO A 1 217 ? -31.568 13.185 37.539 1.00 85.31 217 PRO A C 1
ATOM 1690 O O . PRO A 1 217 ? -32.471 13.748 38.154 1.00 85.31 217 PRO A O 1
ATOM 1693 N N . LYS A 1 218 ? -30.371 13.752 37.403 1.00 89.12 218 LYS A N 1
ATOM 1694 C CA . LYS A 1 218 ? -29.995 15.067 37.938 1.00 89.12 218 LYS A CA 1
ATOM 1695 C C . LYS A 1 218 ? -28.870 15.705 37.120 1.00 89.12 218 LYS A C 1
ATOM 1697 O O . LYS A 1 218 ? -28.156 15.030 36.385 1.00 89.12 218 LYS A O 1
ATOM 1702 N N . HIS A 1 219 ? -28.687 17.020 37.244 1.00 85.50 219 HIS A N 1
ATOM 1703 C CA . HIS A 1 219 ? -27.586 17.721 36.568 1.00 85.50 219 HIS A CA 1
ATOM 1704 C C . HIS A 1 219 ? -26.212 17.347 37.149 1.00 85.50 219 HIS A C 1
ATOM 1706 O O . HIS A 1 219 ? -25.284 17.096 36.391 1.00 85.50 219 HIS A O 1
ATOM 1712 N N . GLY A 1 220 ? -26.105 17.233 38.477 1.00 84.50 220 GLY A N 1
ATOM 1713 C CA . GLY A 1 220 ? -24.829 17.054 39.182 1.00 84.50 220 GLY A CA 1
ATOM 1714 C C . GLY A 1 220 ? -24.226 18.377 39.648 1.00 84.50 220 GLY A C 1
ATOM 1715 O O . GLY A 1 220 ? -24.771 19.445 39.382 1.00 84.50 220 GLY A O 1
ATOM 1716 N N . LYS A 1 221 ? -23.119 18.306 40.391 1.00 88.56 221 LYS A N 1
ATOM 1717 C CA . LYS A 1 221 ? -22.317 19.475 40.779 1.00 88.56 221 LYS A CA 1
ATOM 1718 C C . LYS A 1 221 ? -21.293 19.785 39.688 1.00 88.56 221 LYS A C 1
ATOM 1720 O O . LYS A 1 221 ? -20.746 18.856 39.104 1.00 88.56 221 LYS A O 1
ATOM 1725 N N . VAL A 1 222 ? -21.019 21.062 39.440 1.00 86.19 222 VAL A N 1
ATOM 1726 C CA . VAL A 1 222 ? -19.935 21.488 38.540 1.00 86.19 222 VAL A CA 1
ATOM 1727 C C . VAL A 1 222 ? -18.636 21.525 39.336 1.00 86.19 222 VAL A C 1
ATOM 1729 O O . VAL A 1 222 ? -18.609 22.083 40.432 1.00 86.19 222 VAL A O 1
ATOM 1732 N N . ASP A 1 223 ? -17.587 20.907 38.802 1.00 85.25 223 ASP A N 1
ATOM 1733 C CA . ASP A 1 223 ? -16.246 20.979 39.376 1.00 85.25 223 ASP A CA 1
ATOM 1734 C C . ASP A 1 223 ? -15.561 22.292 38.946 1.00 85.25 223 ASP A C 1
ATOM 1736 O O . ASP A 1 223 ? -15.404 22.498 37.739 1.00 85.25 223 ASP A O 1
ATOM 1740 N N . PRO A 1 224 ? -15.164 23.179 39.884 1.00 88.12 224 PRO A N 1
ATOM 1741 C CA . PRO A 1 224 ? -14.436 24.409 39.565 1.00 88.12 224 PRO A CA 1
ATOM 1742 C C . PRO A 1 224 ? -13.111 24.169 38.833 1.00 88.12 224 PRO A C 1
ATOM 1744 O O . PRO A 1 224 ? -12.729 24.986 37.999 1.00 88.12 224 PRO A O 1
ATOM 1747 N N . ASP A 1 225 ? -12.444 23.048 39.115 1.00 87.00 225 ASP A N 1
ATOM 1748 C CA . ASP A 1 225 ? -11.128 22.711 38.567 1.00 87.00 225 ASP A CA 1
ATOM 1749 C C . ASP A 1 225 ? -11.229 21.860 37.289 1.00 87.00 225 ASP A C 1
ATOM 1751 O O . ASP A 1 225 ? -10.214 21.475 36.705 1.00 87.00 225 ASP A O 1
ATOM 1755 N N . ASN A 1 226 ? -12.456 21.553 36.842 1.00 85.00 226 ASN A N 1
ATOM 1756 C CA . ASN A 1 226 ? -12.754 20.686 35.700 1.00 85.00 226 ASN A CA 1
ATOM 1757 C C . ASN A 1 226 ? -11.956 19.364 35.729 1.00 85.00 226 ASN A C 1
ATOM 1759 O O . ASN A 1 226 ? -11.461 18.903 34.697 1.00 85.00 226 ASN A O 1
ATOM 1763 N N . MET A 1 227 ? -11.796 18.751 36.908 1.00 84.88 227 MET A N 1
ATOM 1764 C CA . MET A 1 227 ? -11.066 17.492 37.012 1.00 84.88 227 MET A CA 1
ATOM 1765 C C . MET A 1 227 ? -11.833 16.340 36.336 1.00 84.88 227 MET A C 1
ATOM 1767 O O . MET A 1 227 ? -13.067 16.310 36.342 1.00 84.88 227 MET A O 1
ATOM 1771 N N . PRO A 1 228 ? -11.125 15.350 35.763 1.00 83.62 228 PRO A N 1
ATOM 1772 C CA . PRO A 1 228 ? -11.764 14.202 35.136 1.00 83.62 228 PRO A CA 1
ATOM 1773 C C . PRO A 1 228 ? -12.400 13.281 36.187 1.00 83.62 228 PRO A C 1
ATOM 1775 O O . PRO A 1 228 ? -11.708 12.660 36.995 1.00 83.62 228 PRO A O 1
ATOM 1778 N N . HIS A 1 229 ? -13.725 13.125 36.124 1.00 85.00 229 HIS A N 1
ATOM 1779 C CA . HIS A 1 229 ? -14.488 12.225 36.997 1.00 85.00 229 HIS A CA 1
ATOM 1780 C C . HIS A 1 229 ? -15.012 11.017 36.228 1.00 85.00 229 HIS A C 1
ATOM 1782 O O . HIS A 1 229 ? -15.713 11.163 35.226 1.00 85.00 229 HIS A O 1
ATOM 1788 N N . VAL A 1 230 ? -14.704 9.813 36.716 1.00 84.69 230 VAL A N 1
ATOM 1789 C CA . VAL A 1 230 ? -15.009 8.548 36.035 1.00 84.69 230 VAL A CA 1
ATOM 1790 C C . VAL A 1 230 ? -15.918 7.686 36.914 1.00 84.69 230 VAL A C 1
ATOM 1792 O O . VAL A 1 230 ? -15.467 6.924 37.762 1.00 84.69 230 VAL A O 1
ATOM 1795 N N . GLY A 1 231 ? -17.224 7.717 36.653 1.00 81.38 231 GLY A N 1
ATOM 1796 C CA . GLY A 1 231 ? -18.225 6.939 37.395 1.00 81.38 231 GLY A CA 1
ATOM 1797 C C . GLY A 1 231 ? -18.897 7.727 38.522 1.00 81.38 231 GLY A C 1
ATOM 1798 O O . GLY A 1 231 ? -18.678 8.925 38.682 1.00 81.38 231 GLY A O 1
ATOM 1799 N N . GLY A 1 232 ? -19.753 7.054 39.298 1.00 84.81 232 GLY A N 1
ATOM 1800 C CA . GLY A 1 232 ? -20.538 7.692 40.364 1.00 84.81 232 GLY A CA 1
ATOM 1801 C C . GLY A 1 232 ? -21.673 8.581 39.838 1.00 84.81 232 GLY A C 1
ATOM 1802 O O . GLY A 1 232 ? -22.020 8.514 38.664 1.00 84.81 232 GLY A O 1
ATOM 1803 N N . ASN A 1 233 ? -22.279 9.387 40.715 1.00 83.12 233 ASN A N 1
ATOM 1804 C CA . ASN A 1 233 ? -23.425 10.248 40.391 1.00 83.12 233 ASN A CA 1
ATOM 1805 C C . ASN A 1 233 ? -23.287 11.676 40.960 1.00 83.12 233 ASN A C 1
ATOM 1807 O O . ASN A 1 233 ? -24.282 12.357 41.196 1.00 83.12 233 ASN A O 1
ATOM 1811 N N . THR A 1 234 ? -22.070 12.152 41.221 1.00 86.62 234 THR A N 1
ATOM 1812 C CA . THR A 1 234 ? -21.862 13.440 41.912 1.00 86.62 234 THR A CA 1
ATOM 1813 C C . THR A 1 234 ? -21.663 14.610 40.949 1.00 86.62 234 THR A C 1
ATOM 1815 O O . THR A 1 234 ? -22.234 15.678 41.168 1.00 86.62 234 THR A O 1
ATOM 1818 N N . TRP A 1 235 ? -20.891 14.407 39.880 1.00 87.88 235 TRP A N 1
ATOM 1819 C CA . TRP A 1 235 ? -20.333 15.483 39.056 1.00 87.88 235 TRP A CA 1
ATOM 1820 C C . TRP A 1 235 ? -20.991 15.587 37.678 1.00 87.88 235 TRP A C 1
ATOM 1822 O O . TRP A 1 235 ? -21.157 14.578 36.991 1.00 87.88 235 TRP A O 1
ATOM 1832 N N . ALA A 1 236 ? -21.343 16.810 37.280 1.00 85.69 236 ALA A N 1
ATOM 1833 C CA . ALA A 1 236 ? -21.814 17.148 35.943 1.00 85.69 236 ALA A CA 1
ATOM 1834 C C . ALA A 1 236 ? -20.638 17.091 34.954 1.00 85.69 236 ALA A C 1
ATOM 1836 O O . ALA A 1 236 ? -19.576 17.643 35.225 1.00 85.69 236 ALA A O 1
ATOM 1837 N N . GLY A 1 237 ? -20.815 16.418 33.816 1.00 80.69 237 GLY A N 1
ATOM 1838 C CA . GLY A 1 237 ? -19.765 16.254 32.802 1.00 80.69 237 GLY A CA 1
ATOM 1839 C C . GLY A 1 237 ? -18.797 15.098 33.079 1.00 80.69 237 GLY A C 1
ATOM 1840 O O . GLY A 1 237 ? -17.864 14.879 32.308 1.00 80.69 237 GLY A O 1
ATOM 1841 N N . GLY A 1 238 ? -19.031 14.322 34.144 1.00 83.19 238 GLY A N 1
ATOM 1842 C CA . GLY A 1 238 ? -18.312 13.073 34.389 1.00 83.19 238 GLY A CA 1
ATOM 1843 C C . GLY A 1 238 ? -18.591 12.023 33.309 1.00 83.19 238 GLY A C 1
ATOM 1844 O O . GLY A 1 238 ? -19.598 12.078 32.594 1.00 83.19 238 GLY A O 1
ATOM 1845 N N . THR A 1 239 ? -17.708 11.032 33.195 1.00 85.94 239 THR A N 1
ATOM 1846 C CA . THR A 1 239 ? -17.822 9.981 32.180 1.00 85.94 239 THR A CA 1
ATOM 1847 C C . THR A 1 239 ? -18.136 8.617 32.798 1.00 85.94 239 THR A C 1
ATOM 1849 O O . THR A 1 239 ? -17.633 8.252 33.859 1.00 85.94 239 THR A O 1
ATOM 1852 N N . GLY A 1 240 ? -19.039 7.856 32.175 1.00 80.50 240 GLY A N 1
ATOM 1853 C CA . GLY A 1 240 ? -19.493 6.529 32.613 1.00 80.50 240 GLY A CA 1
ATOM 1854 C C . GLY A 1 240 ? -20.148 6.499 33.996 1.00 80.50 240 GLY A C 1
ATOM 1855 O O . GLY A 1 240 ? -20.031 5.504 34.705 1.00 80.50 240 GLY A O 1
ATOM 1856 N N . GLY A 1 241 ? -20.762 7.610 34.407 1.00 83.38 241 GLY A N 1
ATOM 1857 C CA . GLY A 1 241 ? -21.502 7.741 35.661 1.00 83.38 241 GLY A CA 1
ATOM 1858 C C . GLY A 1 241 ? -22.931 7.196 35.607 1.00 83.38 241 GLY A C 1
ATOM 1859 O O . GLY A 1 241 ? -23.385 6.647 34.603 1.00 83.38 241 GLY A O 1
ATOM 1860 N N . ARG A 1 242 ? -23.653 7.368 36.710 1.00 87.25 242 ARG A N 1
ATOM 1861 C CA . ARG A 1 242 ? -25.076 7.052 36.859 1.00 87.25 242 ARG A CA 1
ATOM 1862 C C . ARG A 1 242 ? -25.839 8.319 37.209 1.00 87.25 242 ARG A C 1
ATOM 1864 O O . ARG A 1 242 ? -25.274 9.187 37.868 1.00 87.25 242 ARG A O 1
ATOM 1871 N N . ASP A 1 243 ? -27.098 8.414 36.794 1.00 87.44 243 ASP A N 1
ATOM 1872 C CA . ASP A 1 243 ? -28.078 9.444 37.183 1.00 87.44 243 ASP A CA 1
ATOM 1873 C C . ASP A 1 243 ? -27.726 10.899 36.813 1.00 87.44 243 ASP A C 1
ATOM 1875 O O . ASP A 1 243 ? -28.588 11.767 36.823 1.00 87.44 243 ASP A O 1
ATOM 1879 N N . THR A 1 244 ? -26.482 11.201 36.461 1.00 85.31 244 THR A N 1
ATOM 1880 C CA . THR A 1 244 ? -25.973 12.568 36.326 1.00 85.31 244 THR A CA 1
ATOM 1881 C C . THR A 1 244 ? -25.677 12.918 34.870 1.00 85.31 244 THR A C 1
ATOM 1883 O O . THR A 1 244 ? -25.309 12.046 34.081 1.00 85.31 244 THR A O 1
ATOM 1886 N N . ALA A 1 245 ? -25.855 14.187 34.487 1.00 86.25 245 ALA A N 1
ATOM 1887 C CA . ALA A 1 245 ? -25.552 14.658 33.136 1.00 86.25 245 ALA A CA 1
ATOM 1888 C C . ALA A 1 245 ? -24.061 14.469 32.811 1.00 86.25 245 ALA A C 1
ATOM 1890 O O . ALA A 1 245 ? -23.193 14.892 33.573 1.00 86.25 245 ALA A O 1
ATOM 1891 N N . GLY A 1 246 ? -23.757 13.840 31.678 1.00 85.19 246 GLY A N 1
ATOM 1892 C CA . GLY A 1 246 ? -22.388 13.459 31.322 1.00 85.19 246 GLY A CA 1
ATOM 1893 C C . GLY A 1 246 ? -22.330 12.573 30.081 1.00 85.19 246 GLY A C 1
ATOM 1894 O O . GLY A 1 246 ? -23.325 12.426 29.365 1.00 85.19 246 GLY A O 1
ATOM 1895 N N . LEU A 1 247 ? -21.173 11.967 29.812 1.00 85.31 247 LEU A N 1
ATOM 1896 C CA . LEU A 1 247 ? -20.971 11.086 28.656 1.00 85.31 247 LEU A CA 1
ATOM 1897 C C . LEU A 1 247 ? -20.783 9.628 29.071 1.00 85.31 247 LEU A C 1
ATOM 1899 O O . LEU A 1 247 ? -20.154 9.322 30.074 1.00 85.31 247 LEU A O 1
ATOM 1903 N N . GLY A 1 248 ? -21.325 8.698 28.288 1.00 82.19 248 GLY A N 1
ATOM 1904 C CA . GLY A 1 248 ? -21.077 7.262 28.453 1.00 82.19 248 GLY A CA 1
ATOM 1905 C C . GLY A 1 248 ? -21.696 6.582 29.679 1.00 82.19 248 GLY A C 1
ATOM 1906 O O . GLY A 1 248 ? -21.540 5.375 29.827 1.00 82.19 248 GLY A O 1
ATOM 1907 N N . GLY A 1 249 ? -22.407 7.315 30.536 1.00 83.94 249 GLY A N 1
ATOM 1908 C CA . GLY A 1 249 ? -23.126 6.781 31.694 1.00 83.94 249 GLY A CA 1
ATOM 1909 C C . GLY A 1 249 ? -24.525 6.225 31.394 1.00 83.94 249 GLY A C 1
ATOM 1910 O O . GLY A 1 249 ? -24.915 6.096 30.231 1.00 83.94 249 GLY A O 1
ATOM 1911 N N . LYS A 1 250 ? -25.294 5.940 32.455 1.00 87.12 250 LYS A N 1
ATOM 1912 C CA . LYS A 1 250 ? -26.707 5.509 32.399 1.00 87.12 250 LYS A CA 1
ATOM 1913 C C . LYS A 1 250 ? -27.600 6.345 33.327 1.00 87.12 250 LYS A C 1
ATOM 1915 O O . LYS A 1 250 ? -27.142 6.822 34.358 1.00 87.12 250 LYS A O 1
ATOM 1920 N N . GLY A 1 251 ? -28.869 6.545 32.968 1.00 83.38 251 GLY A N 1
ATOM 1921 C CA . GLY A 1 251 ? -29.858 7.243 33.811 1.00 83.38 251 GLY A CA 1
ATOM 1922 C C . GLY A 1 251 ? -29.712 8.770 33.936 1.00 83.38 251 GLY A C 1
ATOM 1923 O O . GLY A 1 251 ? -30.497 9.381 34.648 1.00 83.38 251 GLY A O 1
ATOM 1924 N N . GLY A 1 252 ? -28.741 9.405 33.268 1.00 86.25 252 GLY A N 1
ATOM 1925 C CA . GLY A 1 252 ? -28.589 10.868 33.252 1.00 86.25 252 GLY A CA 1
ATOM 1926 C C . GLY A 1 252 ? -29.586 11.578 32.314 1.00 86.25 252 GLY A C 1
ATOM 1927 O O . GLY A 1 252 ? -30.026 10.977 31.334 1.00 86.25 252 GLY A O 1
ATOM 1928 N N . PRO A 1 253 ? -29.933 12.857 32.568 1.00 86.88 253 PRO A N 1
ATOM 1929 C CA . PRO A 1 253 ? -30.977 13.572 31.822 1.00 86.88 253 PRO A CA 1
ATOM 1930 C C . PRO A 1 253 ? -30.568 14.015 30.407 1.00 86.88 253 PRO A C 1
ATOM 1932 O O . PRO A 1 253 ? -31.410 14.114 29.520 1.00 86.88 253 PRO A O 1
ATOM 1935 N N . TYR A 1 254 ? -29.286 14.306 30.179 1.00 86.94 254 TYR A N 1
ATOM 1936 C CA . TYR A 1 254 ? -28.750 14.727 28.882 1.00 86.94 254 TYR A CA 1
ATOM 1937 C C . TYR A 1 254 ? -27.234 14.528 28.828 1.00 86.94 254 TYR A C 1
ATOM 1939 O O . TYR A 1 254 ? -26.577 14.304 29.849 1.00 86.94 254 TYR A O 1
ATOM 1947 N N . ARG A 1 255 ? -26.676 14.609 27.616 1.00 86.44 255 ARG A N 1
ATOM 1948 C CA . ARG A 1 255 ? -25.232 14.523 27.389 1.00 86.44 255 ARG A CA 1
ATOM 1949 C C . ARG A 1 255 ? -24.572 15.871 27.644 1.00 86.44 255 ARG A C 1
ATOM 1951 O O . ARG A 1 255 ? -25.021 16.885 27.117 1.00 86.44 255 ARG A O 1
ATOM 1958 N N . LEU A 1 256 ? -23.503 15.857 28.431 1.00 85.56 256 LEU A N 1
ATOM 1959 C CA . LEU A 1 256 ? -22.670 17.020 28.707 1.00 85.56 256 LEU A CA 1
ATOM 1960 C C . LEU A 1 256 ? -21.211 16.618 28.502 1.00 85.56 256 LEU A C 1
ATOM 1962 O O . LEU A 1 256 ? -20.729 15.725 29.196 1.00 85.56 256 LEU A O 1
ATOM 1966 N N . ASP A 1 257 ? -20.554 17.241 27.526 1.00 84.00 257 ASP A N 1
ATOM 1967 C CA . ASP A 1 257 ? -19.141 17.014 27.228 1.00 84.00 257 ASP A CA 1
ATOM 1968 C C . ASP A 1 257 ? -18.283 18.066 27.936 1.00 84.00 257 ASP A C 1
ATOM 1970 O O . ASP A 1 257 ? -18.483 19.265 27.740 1.00 84.00 257 ASP A O 1
ATOM 1974 N N . ALA A 1 258 ? -17.353 17.603 28.767 1.00 82.06 258 ALA A N 1
ATOM 1975 C CA . ALA A 1 258 ? -16.390 18.428 29.493 1.00 82.06 258 ALA A CA 1
ATOM 1976 C C . ALA A 1 258 ? -14.953 18.293 28.939 1.00 82.06 258 ALA A C 1
ATOM 1978 O O . ALA A 1 258 ? -14.012 18.804 29.543 1.00 82.06 258 ALA A O 1
ATOM 1979 N N . GLY A 1 259 ? -14.775 17.617 27.794 1.00 79.56 259 GLY A N 1
ATOM 1980 C CA . GLY A 1 259 ? -13.481 17.450 27.119 1.00 79.56 259 GLY A CA 1
ATOM 1981 C C . GLY A 1 259 ? -12.611 16.310 27.664 1.00 79.56 259 GLY A C 1
ATOM 1982 O O . GLY A 1 259 ? -11.417 16.252 27.374 1.00 79.56 259 GLY A O 1
ATOM 1983 N N . HIS A 1 260 ? -13.187 15.398 28.452 1.00 81.69 260 HIS A N 1
ATOM 1984 C CA . HIS A 1 260 ? -12.464 14.309 29.125 1.00 81.69 260 HIS A CA 1
ATOM 1985 C C . HIS A 1 260 ? -12.546 12.979 28.365 1.00 81.69 260 HIS A C 1
ATOM 1987 O O . HIS A 1 260 ? -13.459 12.747 27.572 1.00 81.69 260 HIS A O 1
ATOM 1993 N N . ARG A 1 261 ? -11.632 12.039 28.661 1.00 80.88 261 ARG A N 1
ATOM 1994 C CA . ARG A 1 261 ? -11.726 10.657 28.148 1.00 80.88 261 ARG A CA 1
ATOM 1995 C C . ARG A 1 261 ? -13.043 10.020 28.588 1.00 80.88 261 ARG A C 1
ATOM 1997 O O . ARG A 1 261 ? -13.373 10.005 29.778 1.00 80.88 261 ARG A O 1
ATOM 2004 N N . VAL A 1 262 ? -13.779 9.453 27.633 1.00 83.88 262 VAL A N 1
ATOM 2005 C CA . VAL A 1 262 ? -15.115 8.916 27.896 1.00 83.88 262 VAL A CA 1
ATOM 2006 C C . VAL A 1 262 ? -15.062 7.435 28.229 1.00 83.88 262 VAL A C 1
ATOM 2008 O O . VAL A 1 262 ? -14.784 6.586 27.388 1.00 83.88 262 VAL A O 1
ATOM 2011 N N . TYR A 1 263 ? -15.420 7.118 29.467 1.00 84.56 263 TYR A N 1
ATOM 2012 C CA . TYR A 1 263 ? -15.699 5.754 29.886 1.00 84.56 263 TYR A CA 1
ATOM 2013 C C . TYR A 1 263 ? -17.166 5.453 29.602 1.00 84.56 263 TYR A C 1
ATOM 2015 O O . TYR A 1 263 ? -18.048 6.197 30.027 1.00 84.56 263 TYR A O 1
ATOM 2023 N N . GLN A 1 264 ? -17.440 4.380 28.872 1.00 85.44 264 GLN A N 1
ATOM 2024 C CA . GLN A 1 264 ? -18.794 3.944 28.574 1.00 85.44 264 GLN A CA 1
ATOM 2025 C C . GLN A 1 264 ? -19.184 2.745 29.426 1.00 85.44 264 GLN A C 1
ATOM 2027 O O . GLN A 1 264 ? -18.438 1.781 29.551 1.00 85.44 264 GLN A O 1
ATOM 2032 N N . ILE A 1 265 ? -20.386 2.806 29.982 1.00 85.56 265 ILE A N 1
ATOM 2033 C CA . ILE A 1 265 ? -21.060 1.642 30.539 1.00 85.56 265 ILE A CA 1
ATOM 2034 C C . ILE A 1 265 ? -21.539 0.741 29.383 1.00 85.56 265 ILE A C 1
ATOM 2036 O O . ILE A 1 265 ? -21.852 1.249 28.293 1.00 85.56 265 ILE A O 1
ATOM 2040 N N . SER A 1 266 ? -21.572 -0.577 29.604 1.00 84.50 266 SER A N 1
ATOM 2041 C CA . SER A 1 266 ? -22.065 -1.564 28.637 1.00 84.50 266 SER A CA 1
ATOM 2042 C C . SER A 1 266 ? -23.495 -1.275 28.164 1.00 84.50 266 SER A C 1
ATOM 2044 O O . SER A 1 266 ? -24.300 -0.638 28.850 1.00 84.50 266 SER A O 1
ATOM 2046 N N . GLN A 1 267 ? -23.820 -1.718 26.945 1.00 82.88 267 GLN A N 1
ATOM 2047 C CA . GLN A 1 267 ? -25.130 -1.445 26.347 1.00 82.88 267 GLN A CA 1
ATOM 2048 C C . GLN A 1 267 ? -26.267 -2.125 27.124 1.00 82.88 267 GLN A C 1
ATOM 2050 O O . GLN A 1 267 ? -27.282 -1.488 27.382 1.00 82.88 267 GLN A O 1
ATOM 2055 N N . ALA A 1 268 ? -26.048 -3.353 27.605 1.00 82.56 268 ALA A N 1
ATOM 2056 C CA . ALA A 1 268 ? -27.011 -4.078 28.433 1.00 82.56 268 ALA A CA 1
ATOM 2057 C C . ALA A 1 268 ? -27.413 -3.289 29.693 1.00 82.56 268 ALA A C 1
ATOM 2059 O O . ALA A 1 268 ? -28.591 -3.206 30.031 1.00 82.56 268 ALA A O 1
ATOM 2060 N N . GLU A 1 269 ? -26.455 -2.640 30.358 1.00 81.88 269 GLU A N 1
ATOM 2061 C CA . GLU A 1 269 ? -26.734 -1.812 31.532 1.00 81.88 269 GLU A CA 1
ATOM 2062 C C . GLU A 1 269 ? -27.453 -0.493 31.202 1.00 81.88 269 GLU A C 1
ATOM 2064 O O . GLU A 1 269 ? -28.172 0.040 32.050 1.00 81.88 269 GLU A O 1
ATOM 2069 N N . LYS A 1 270 ? -27.265 0.056 29.995 1.00 84.25 270 LYS A N 1
ATOM 2070 C CA . LYS A 1 270 ? -28.020 1.230 29.522 1.00 84.25 270 LYS A CA 1
ATOM 2071 C C . LYS A 1 270 ? -29.466 0.864 29.192 1.00 84.25 270 LYS A C 1
ATOM 2073 O O . LYS A 1 270 ? -30.367 1.657 29.462 1.00 84.25 270 LYS A O 1
ATOM 2078 N N . ASP A 1 271 ? -29.683 -0.325 28.641 1.00 84.69 271 ASP A N 1
ATOM 2079 C CA . ASP A 1 271 ? -31.010 -0.805 28.257 1.00 84.69 271 ASP A CA 1
ATO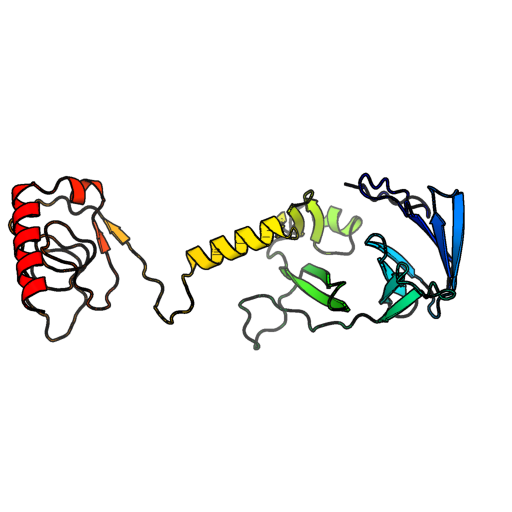M 2080 C C . ASP A 1 271 ? -31.838 -1.226 29.481 1.00 84.69 271 ASP A C 1
ATOM 2082 O O . ASP A 1 271 ? -33.046 -0.986 29.513 1.00 84.69 271 ASP A O 1
ATOM 2086 N N . ALA A 1 272 ? -31.173 -1.741 30.522 1.00 85.38 272 ALA A N 1
ATOM 2087 C CA . ALA A 1 272 ? -31.763 -2.128 31.807 1.00 85.38 272 ALA A CA 1
ATOM 2088 C C . ALA A 1 272 ? -32.246 -0.949 32.680 1.00 85.38 272 ALA A C 1
ATOM 2090 O O . ALA A 1 272 ? -32.738 -1.162 33.787 1.00 85.38 272 ALA A O 1
ATOM 2091 N N . VAL A 1 273 ? -32.109 0.300 32.220 1.00 85.12 273 VAL A N 1
ATOM 2092 C CA . VAL A 1 273 ? -32.633 1.476 32.931 1.00 85.12 273 VAL A CA 1
ATOM 2093 C C . VAL A 1 273 ? -34.172 1.410 32.973 1.00 85.12 273 VAL A C 1
ATOM 2095 O O . VAL A 1 273 ? -34.785 1.291 31.908 1.00 85.12 273 VAL A O 1
ATOM 2098 N N . PRO A 1 274 ? -34.814 1.540 34.152 1.00 88.38 274 PRO A N 1
ATOM 2099 C CA . PRO A 1 274 ? -36.270 1.532 34.267 1.00 88.38 274 PRO A CA 1
ATOM 2100 C C . PRO A 1 274 ? -36.947 2.663 33.481 1.00 88.38 274 PRO A C 1
ATOM 2102 O O . PRO A 1 274 ? -36.412 3.770 33.346 1.00 88.38 274 PRO A O 1
ATOM 2105 N N . GLU A 1 275 ? -38.156 2.405 32.979 1.00 87.00 275 GLU A N 1
ATOM 2106 C CA . GLU A 1 275 ? -38.893 3.356 32.137 1.00 87.00 275 GLU A CA 1
ATOM 2107 C C . GLU A 1 275 ? -39.267 4.646 32.882 1.00 87.00 275 GLU A C 1
ATOM 2109 O O . GLU A 1 275 ? -39.250 5.726 32.284 1.00 87.00 275 GLU A O 1
ATOM 2114 N N . GLU A 1 276 ? -39.528 4.593 34.196 1.00 85.62 276 GLU A N 1
ATOM 2115 C CA . GLU A 1 276 ? -39.773 5.807 34.981 1.00 85.62 276 GLU A CA 1
ATOM 2116 C C . GLU A 1 276 ? -38.568 6.759 34.985 1.00 85.62 276 GLU A C 1
ATOM 2118 O O . GLU A 1 276 ? -38.744 7.976 34.871 1.00 85.62 276 GLU A O 1
ATOM 2123 N N . VAL A 1 277 ? -37.348 6.213 35.027 1.00 86.25 277 VAL A N 1
ATOM 2124 C CA . VAL A 1 277 ? -36.093 6.976 35.005 1.00 86.25 277 VAL A CA 1
ATOM 2125 C C . VAL A 1 277 ? -35.859 7.560 33.615 1.00 86.25 277 VAL A C 1
ATOM 2127 O O . VAL A 1 277 ? -35.499 8.731 33.498 1.00 86.25 277 VAL A O 1
ATOM 2130 N N . LYS A 1 278 ? -36.134 6.793 32.550 1.00 85.62 278 LYS A N 1
ATOM 2131 C CA . LYS A 1 278 ? -36.058 7.284 31.161 1.00 85.62 278 LYS A CA 1
ATOM 2132 C C . LYS A 1 278 ? -37.024 8.441 30.916 1.00 85.62 278 LYS A C 1
ATOM 2134 O O . LYS A 1 278 ? -36.634 9.447 30.323 1.00 85.62 278 LYS A O 1
ATOM 2139 N N . ARG A 1 279 ? -38.267 8.335 31.398 1.00 85.81 279 ARG A N 1
ATOM 2140 C CA . ARG A 1 279 ? -39.266 9.407 31.279 1.00 85.81 279 ARG A CA 1
ATOM 2141 C C . ARG A 1 279 ? -38.845 10.656 32.053 1.00 85.81 279 ARG A C 1
ATOM 2143 O O . ARG A 1 279 ? -38.863 11.743 31.484 1.00 85.81 279 ARG A O 1
ATOM 2150 N N . ALA A 1 280 ? -38.394 10.505 33.299 1.00 86.94 280 ALA A N 1
ATOM 2151 C CA . ALA A 1 280 ? -37.912 11.627 34.107 1.00 86.94 280 ALA A CA 1
ATOM 2152 C C . ALA A 1 280 ? -36.681 12.314 33.484 1.00 86.94 280 ALA A C 1
ATOM 2154 O O . ALA A 1 280 ? -36.591 13.544 33.467 1.00 86.94 280 ALA A O 1
ATOM 2155 N N . ALA A 1 281 ? -35.749 11.531 32.930 1.00 86.81 281 ALA A N 1
ATOM 2156 C CA . ALA A 1 281 ? -34.585 12.036 32.206 1.00 86.81 281 ALA A CA 1
ATOM 2157 C C . ALA A 1 281 ? -35.013 12.852 30.981 1.00 86.81 281 ALA A C 1
ATOM 2159 O O . ALA A 1 281 ? -34.527 13.965 30.782 1.00 86.81 281 ALA A O 1
ATOM 2160 N N . ARG A 1 282 ? -35.973 12.332 30.206 1.00 86.81 282 ARG A N 1
ATOM 2161 C CA . ARG A 1 282 ? -36.522 12.996 29.021 1.00 86.81 282 ARG A CA 1
ATOM 2162 C C . ARG A 1 282 ? -37.217 14.311 29.361 1.00 86.81 282 ARG A C 1
ATOM 2164 O O . ARG A 1 282 ? -36.926 15.316 28.725 1.00 86.81 282 ARG A O 1
ATOM 2171 N N . GLU A 1 283 ? -38.066 14.338 30.385 1.00 89.12 283 GLU A N 1
ATOM 2172 C CA . GLU A 1 283 ? -38.738 15.568 30.824 1.00 89.12 283 GLU A CA 1
ATOM 2173 C C . GLU A 1 283 ? -37.740 16.647 31.270 1.00 89.12 283 GLU A C 1
ATOM 2175 O O . GLU A 1 283 ? -37.903 17.825 30.942 1.00 89.12 283 GLU A O 1
ATOM 2180 N N . MET A 1 284 ? -36.683 16.264 31.995 1.00 87.06 284 MET A N 1
ATOM 2181 C CA . MET A 1 284 ? -35.613 17.197 32.365 1.00 87.06 284 MET A CA 1
ATOM 2182 C C . MET A 1 284 ? -34.799 17.665 31.160 1.00 87.06 284 MET A C 1
ATOM 2184 O O . MET A 1 284 ? -34.478 18.849 31.083 1.00 87.06 284 MET A O 1
ATOM 2188 N N . GLY A 1 285 ? -34.491 16.773 30.218 1.00 85.19 285 GLY A N 1
ATOM 2189 C CA . GLY A 1 285 ? -33.825 17.124 28.965 1.00 85.19 285 GLY A CA 1
ATOM 2190 C C . GLY A 1 285 ? -34.642 18.114 28.133 1.00 85.19 285 GLY A C 1
ATOM 2191 O O . GLY A 1 285 ? -34.105 19.117 27.673 1.00 85.19 285 GLY A O 1
ATOM 2192 N N . GLU A 1 286 ? -35.952 17.896 28.009 1.00 87.62 286 GLU A N 1
ATOM 2193 C CA . GLU A 1 286 ? -36.867 18.794 27.296 1.00 87.62 286 GLU A CA 1
ATOM 2194 C C . GLU A 1 286 ? -36.981 20.166 27.978 1.00 87.62 286 GLU A C 1
ATOM 2196 O O . GLU A 1 286 ? -36.988 21.194 27.299 1.00 87.62 286 GLU A O 1
ATOM 2201 N N . LYS A 1 287 ? -37.025 20.213 29.318 1.00 87.31 287 LYS A N 1
ATOM 2202 C CA . LYS A 1 287 ? -37.000 21.479 30.071 1.00 87.31 287 LYS A CA 1
ATOM 2203 C C . LYS A 1 287 ? -35.681 22.228 29.883 1.00 87.31 287 LYS A C 1
ATOM 2205 O O . LYS A 1 287 ? -35.712 23.427 29.627 1.00 87.31 287 LYS A O 1
ATOM 2210 N N . ALA A 1 288 ? -34.547 21.534 29.975 1.00 83.56 288 ALA A N 1
ATOM 2211 C CA . ALA A 1 288 ? -33.227 22.132 29.784 1.00 83.56 288 ALA A CA 1
ATOM 2212 C C . ALA A 1 288 ? -33.027 22.639 28.346 1.00 83.56 288 ALA A C 1
ATOM 2214 O O . ALA A 1 288 ? -32.427 23.691 28.147 1.00 83.56 288 ALA A O 1
ATOM 2215 N N . PHE A 1 289 ? -33.567 21.931 27.350 1.00 84.06 289 PHE A N 1
ATOM 2216 C CA . PHE A 1 289 ? -33.523 22.355 25.951 1.00 84.06 289 PHE A CA 1
ATOM 2217 C C . PHE A 1 289 ? -34.346 23.622 25.703 1.00 84.06 289 PHE A C 1
ATOM 2219 O O . PHE A 1 289 ? -33.884 24.510 25.004 1.00 84.06 289 PHE A O 1
ATOM 2226 N N . LYS A 1 290 ? -35.533 23.742 26.312 1.00 83.12 290 LYS A N 1
ATOM 2227 C CA . LYS A 1 290 ? -36.377 24.948 26.208 1.00 83.12 290 LYS A CA 1
ATOM 2228 C C . LYS A 1 290 ? -35.794 26.181 26.908 1.00 83.12 290 LYS A C 1
ATOM 2230 O O . LYS A 1 290 ? -36.256 27.285 26.650 1.00 83.12 290 LYS A O 1
ATOM 2235 N N . GLN A 1 291 ? -34.866 25.986 27.844 1.00 77.62 291 GLN A N 1
ATOM 2236 C CA . GLN A 1 291 ? -34.190 27.062 28.578 1.00 77.62 291 GLN A CA 1
ATOM 2237 C C . GLN A 1 291 ? -32.872 27.507 27.921 1.00 77.62 291 GLN A C 1
ATOM 2239 O O . GLN A 1 291 ? -32.260 28.459 28.402 1.00 77.62 291 GLN A O 1
ATOM 2244 N N . ARG A 1 292 ? -32.430 26.815 26.866 1.00 63.41 292 ARG A N 1
ATOM 2245 C CA . ARG A 1 292 ? -31.320 27.223 25.997 1.00 63.41 292 ARG A CA 1
ATOM 2246 C C . ARG A 1 292 ? -31.830 28.065 24.838 1.00 63.41 292 ARG A C 1
ATOM 2248 O O . ARG A 1 292 ? -31.036 28.920 24.396 1.00 63.41 292 ARG A O 1
#

Foldseek 3Di:
DDDDDDDDFWDQDDDPDDPWDSWTWGFDQQWIWTATPVVRDIDIDGHPAGFPDWDCPDRFWIWTAGDPPRWIKIWGFDDDDDDPDDRDIDIGTAAEDPEDLDPPDDPPDDRAPFLAWDWDQDPVVSYIYTYGHHADPDADPCLVVCVVVDPTQWDKDDDPQQFIWIQGRRRDIDTDGDHPVNVVVVVVVVCVQQDDPPVDHDADEAEDAPPDAADAADAADDDPVLDAADEEAHYHQHAQYHRHAHYQHALYLYHDHSPDRHYHYDPVRNVPHDPVSVVRSPVVNVVVVVVD

Sequence (292 aa):
MVLFADFCSYWMLRSLLGEHLGGAARERRNSLIVLDVLEGQTHTISLPINLKSVFLAAEDRWLLVENETNRKFLLTKRAHMEAEDSEVCQLYALSEEPADMGFGLTTDVTPPLAAGYLEVTDLNSKKIKYIAIPRSQSLSPYTSWLSKISDADALLAPLGRVGLVTVDMGGGVRLWETGLDSLQRSLQDWRNMIGQEDGRPVQITIQRDSGLDVSSPKHGKVDPDNMPHVGGNTWAGGTGGRDTAGLGGKGGPYRLDAGHRVYQISQAEKDAVPEEVKRAAREMGEKAFKQR

InterPro domains:
  IPR039891 von Willebrand factor A domain-containing protein 8 [PTHR21610] (106-292)

Radius of gyration: 31.87 Å; chains: 1; bounding box: 64×49×84 Å

pLDDT: mean 75.75, std 17.12, range [21.44, 92.19]

Secondary structure (DSSP, 8-state):
-------TT-------SSSS--EEEEEETTEEEEEETTTTEEEEEE-SS-EEEEEEEETTEEEEEETTT--EEEEEEPP--S-SS---EEEEEP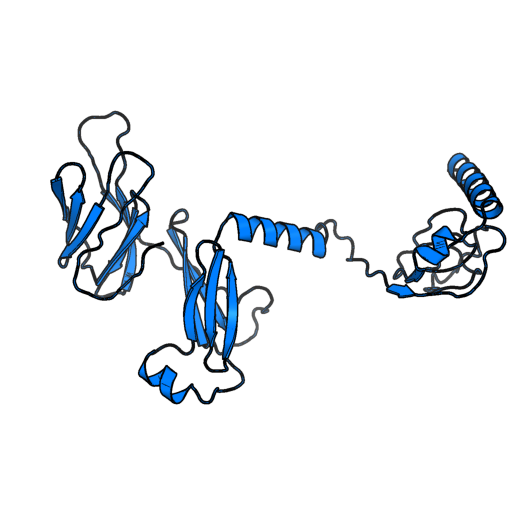EEPPPB--TT--TTS----EEEEEEEEETTTTEEEEEEEEPPSS--TTHHHHHHH-SSSEEEEEETTTEEEEEETT--EEEEE--HHHHHHHHHHHHHHH--SSS-----EEEE---------B--BPPTT----BSSSSBTTEES-BSBSEES-BS-SS----S--EEEEPHHHHHTS-HHHHHHHHHHHHHHHHT-